Protein AF-A0A9P8GCE9-F1 (afdb_monomer_lite)

Sequence (361 aa):
MIFRKQSAEIEILKQQIYAQDQHIRTQNTKLKYFRSINDLNSAWKSACDQKDEIIKHQQQKLERLGSTIDAAKQLHIENKKLYKDLHMQELEIKCLLKNDASDFGWKVVADERNEVIKDQKQEIGNMRSKNDAAKELEISHQSLQADYEHLQQNHQTLQQKHKSMQQDHTSLQQDHNNLREEKIKSDKKIQDLETRLDTTTKEWLEAKLAQQHNPRLTMQKPFGKARPRLHCNSACDPKRTANDILAHLSNRHDLPSVVIANLHMEFFLTGVSLGRVNDARFNEAFIDWASGTICVQQKVYNHTLEYTVPEDRFGACESCVRLGRICIQKRGDYYAVVVPLPEALRSGKRVEELGYWVRDH

Organism: Aureobasidium melanogenum (NCBI:txid46634)

Radius of gyration: 50.26 Å; chains: 1; bounding box: 99×66×152 Å

Foldseek 3Di:
DVVVVVVVVVVVVVVVVVVVVVVVVVVVVVVVVVVVVVVVVVVVVVVLVVVVVVLVVLVVVLVVLVVVLVVVVVVVVVVVVVVVVVVVVVVVVVVVVVPPPPDDDVVVVVVVVVVVVVVVVVVVVVVVVVVVVSVVSVVVSVVSVVVSVVVVVVSVVVVVVVVVVVVVVVVVVVVVVVVVVVVVVVVVVVVVVVVVVVVVVVVVVVVVVVCVVCVPPPPPDPPDPDDPPPPPPDDDDPDDDPVNVLVVVVVPDDDPVVVSVVVVVVCVVVDDDPDDDDDDPDDDDDDDDPDDDEDDDDDDDDDDDDPDDPPPDDDAPPVCQVVQHWYWDDDPPDIDIDGHDPPVVVPPDDPVVVVDDDDDD

Structure (mmCIF, N/CA/C/O backbone):
data_AF-A0A9P8GCE9-F1
#
_entry.id   AF-A0A9P8GCE9-F1
#
loop_
_atom_site.group_PDB
_atom_site.id
_atom_site.type_symbol
_atom_site.label_atom_id
_atom_site.label_alt_id
_atom_site.label_comp_id
_atom_site.label_asym_id
_atom_site.label_entity_id
_atom_site.label_seq_id
_atom_site.pdbx_PDB_ins_code
_atom_site.Cartn_x
_atom_site.Cartn_y
_atom_site.Cartn_z
_atom_site.occupancy
_atom_site.B_iso_or_equiv
_atom_site.auth_seq_id
_atom_site.auth_comp_id
_atom_site.auth_asym_id
_atom_site.auth_atom_id
_atom_site.pdbx_PDB_model_num
ATOM 1 N N . MET A 1 1 ? -22.646 -4.158 68.001 1.00 67.06 1 MET A N 1
ATOM 2 C CA . MET A 1 1 ? -22.571 -5.091 66.852 1.00 67.06 1 MET A CA 1
ATOM 3 C C . MET A 1 1 ? -22.840 -4.382 65.520 1.00 67.06 1 MET A C 1
ATOM 5 O O . MET A 1 1 ? -22.012 -4.500 64.633 1.00 67.06 1 MET A O 1
ATOM 9 N N . ILE A 1 2 ? -23.899 -3.567 65.410 1.00 70.31 2 ILE A N 1
ATOM 10 C CA . ILE A 1 2 ? -24.269 -2.816 64.186 1.00 70.31 2 ILE A CA 1
ATOM 11 C C . ILE A 1 2 ? -23.134 -1.918 63.648 1.00 70.31 2 ILE A C 1
ATOM 13 O O . ILE A 1 2 ? -22.772 -2.039 62.486 1.00 70.31 2 ILE A O 1
ATOM 17 N N . PHE A 1 3 ? -22.485 -1.119 64.505 1.00 67.50 3 PHE A N 1
ATOM 18 C CA . PHE A 1 3 ? -21.360 -0.258 64.094 1.00 67.50 3 PHE A CA 1
ATOM 19 C C . PHE A 1 3 ? -20.169 -1.017 63.491 1.00 67.50 3 PHE A C 1
ATOM 21 O O . PHE A 1 3 ? -19.530 -0.523 62.570 1.00 67.50 3 PHE A O 1
ATOM 28 N N . ARG A 1 4 ? -19.873 -2.233 63.975 1.00 82.75 4 ARG A N 1
ATOM 29 C CA . ARG A 1 4 ? -18.790 -3.049 63.401 1.00 82.75 4 ARG A CA 1
ATOM 30 C C . ARG A 1 4 ? -19.154 -3.562 62.009 1.00 82.75 4 ARG A C 1
ATOM 32 O O . ARG A 1 4 ? -18.279 -3.643 61.159 1.00 82.75 4 ARG A O 1
ATOM 39 N N . LYS A 1 5 ? -20.437 -3.863 61.777 1.00 84.56 5 LYS A N 1
ATOM 40 C CA . LYS A 1 5 ? -20.938 -4.291 60.468 1.00 84.56 5 LYS A CA 1
ATOM 41 C C . LYS A 1 5 ? -20.877 -3.146 59.450 1.00 84.56 5 LYS A C 1
ATOM 43 O O . LYS A 1 5 ? -20.287 -3.322 58.395 1.00 84.56 5 LYS A O 1
ATOM 48 N N . GLN A 1 6 ? -21.360 -1.959 59.821 1.00 79.69 6 GLN A N 1
ATOM 49 C CA . GLN A 1 6 ? -21.289 -0.767 58.964 1.00 79.69 6 GLN A CA 1
ATOM 50 C C . GLN A 1 6 ? -19.844 -0.344 58.669 1.00 79.69 6 GLN A C 1
ATOM 52 O O . GLN A 1 6 ? -19.510 -0.007 57.540 1.00 79.69 6 GLN A O 1
ATOM 57 N N . SER A 1 7 ? -18.954 -0.418 59.664 1.00 82.69 7 SER A N 1
ATOM 58 C CA . SER A 1 7 ? -17.533 -0.127 59.453 1.00 82.69 7 SER A CA 1
ATOM 59 C C . SER A 1 7 ? -16.868 -1.113 58.488 1.00 82.69 7 SER A C 1
ATOM 61 O O . SER A 1 7 ? -16.006 -0.700 57.721 1.00 82.69 7 SER A O 1
ATOM 63 N N . ALA A 1 8 ? -17.254 -2.393 58.510 1.00 86.88 8 ALA A N 1
ATOM 64 C CA . ALA A 1 8 ? -16.751 -3.385 57.562 1.00 86.88 8 ALA A CA 1
ATOM 65 C C . ALA A 1 8 ? -17.296 -3.150 56.142 1.00 86.88 8 ALA A C 1
ATOM 67 O O . ALA A 1 8 ? -16.544 -3.248 55.178 1.00 86.88 8 ALA A O 1
ATOM 68 N N . GLU A 1 9 ? -18.573 -2.784 56.008 1.00 86.00 9 GLU A N 1
ATOM 69 C CA . GLU A 1 9 ? -19.191 -2.447 54.717 1.00 86.00 9 GLU A CA 1
ATOM 70 C C . GLU A 1 9 ? -18.533 -1.217 54.071 1.00 86.00 9 GLU A C 1
ATOM 72 O O . GLU A 1 9 ? -18.202 -1.251 52.887 1.00 86.00 9 GLU A O 1
ATOM 77 N N . ILE A 1 10 ? -18.244 -0.169 54.851 1.00 85.19 10 ILE A N 1
ATOM 78 C CA . ILE A 1 10 ? -17.516 1.017 54.367 1.00 85.19 10 ILE A CA 1
ATOM 79 C C . ILE A 1 10 ? -16.115 0.644 53.869 1.00 85.19 10 ILE A C 1
ATOM 81 O O . ILE A 1 10 ? -15.666 1.153 52.842 1.00 85.19 10 ILE A O 1
ATOM 85 N N . GLU A 1 11 ? -15.414 -0.244 54.574 1.00 88.12 11 GLU A N 1
ATOM 86 C CA . GLU A 1 11 ? -14.062 -0.644 54.183 1.00 88.12 11 GLU A CA 1
ATOM 87 C C . GLU A 1 11 ? -14.062 -1.482 52.892 1.00 88.12 11 GLU A C 1
ATOM 89 O O . GLU A 1 11 ? -13.203 -1.289 52.031 1.00 88.12 11 GLU A O 1
ATOM 94 N N . ILE A 1 12 ? -15.077 -2.332 52.694 1.00 89.88 12 ILE A N 1
ATOM 95 C CA . ILE A 1 12 ? -15.291 -3.067 51.437 1.00 89.88 12 ILE A CA 1
ATOM 96 C C . ILE A 1 12 ? -15.569 -2.097 50.278 1.00 89.88 12 ILE A C 1
ATOM 98 O O . ILE A 1 12 ? -14.969 -2.231 49.211 1.00 89.88 12 ILE A O 1
ATOM 102 N N . LEU A 1 13 ? -16.424 -1.088 50.480 1.00 86.00 13 LEU A N 1
ATOM 103 C CA . LEU A 1 13 ? -16.727 -0.085 49.452 1.00 86.00 13 LEU A CA 1
ATOM 104 C C . LEU A 1 13 ? -15.490 0.736 49.064 1.00 86.00 13 LEU A C 1
ATOM 106 O O . LEU A 1 13 ? -15.244 0.959 47.879 1.00 86.00 13 LEU A O 1
ATOM 110 N N . LYS A 1 14 ? -14.648 1.122 50.031 1.00 87.88 14 LYS A N 1
ATOM 111 C CA . LYS A 1 14 ? -13.369 1.797 49.744 1.00 87.88 14 LYS A CA 1
ATOM 112 C C . LYS A 1 14 ? -12.448 0.940 48.879 1.00 87.88 14 LYS A C 1
ATOM 114 O O . LYS A 1 14 ? -11.844 1.459 47.941 1.00 87.88 14 LYS A O 1
ATOM 119 N N . GLN A 1 15 ? -12.348 -0.359 49.167 1.00 89.19 15 GLN A N 1
ATOM 120 C CA . GLN A 1 15 ? -11.551 -1.280 48.353 1.00 89.19 15 GLN A CA 1
ATOM 121 C C . GLN A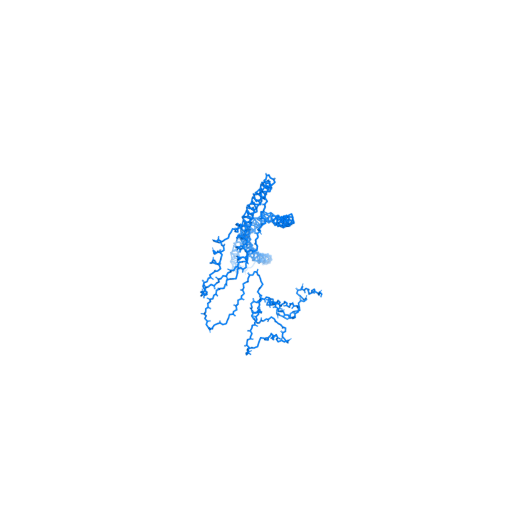 1 15 ? -12.110 -1.414 46.929 1.00 89.19 15 GLN A C 1
ATOM 123 O O . GLN A 1 15 ? -11.337 -1.423 45.971 1.00 89.19 15 GLN A O 1
ATOM 128 N N . GLN A 1 16 ? -13.436 -1.449 46.768 1.00 87.94 16 GLN A N 1
ATOM 129 C CA . GLN A 1 16 ? -14.084 -1.486 45.453 1.00 87.94 16 GLN A CA 1
ATOM 130 C C . GLN A 1 16 ? -13.835 -0.208 44.641 1.00 87.94 16 GLN A C 1
ATOM 132 O O . GLN A 1 16 ? -13.455 -0.299 43.473 1.00 87.94 16 GLN A O 1
ATOM 137 N N . ILE A 1 17 ? -13.966 0.971 45.257 1.00 85.75 17 ILE A N 1
ATOM 138 C CA . ILE A 1 17 ? -13.674 2.263 44.613 1.00 85.75 17 ILE A CA 1
ATOM 139 C C . ILE A 1 17 ? -12.204 2.330 44.193 1.00 85.75 17 ILE A C 1
ATOM 141 O O . ILE A 1 17 ? -11.896 2.728 43.070 1.00 85.75 17 ILE A O 1
ATOM 145 N N . TYR A 1 18 ? -11.286 1.894 45.059 1.00 88.00 18 TYR A N 1
ATOM 146 C CA . TYR A 1 18 ? -9.861 1.857 44.733 1.00 88.00 18 TYR A CA 1
ATOM 147 C C . TYR A 1 18 ? -9.570 0.938 43.536 1.00 88.00 18 TYR A C 1
ATOM 149 O O . TYR A 1 18 ? -8.833 1.321 42.625 1.00 88.00 18 TYR A O 1
ATOM 157 N N . ALA A 1 19 ? -10.184 -0.248 43.492 1.00 87.12 19 ALA A N 1
ATOM 158 C CA . ALA A 1 19 ? -10.053 -1.168 42.366 1.00 87.12 19 ALA A CA 1
ATOM 159 C C . ALA A 1 19 ? -10.617 -0.576 41.060 1.00 87.12 19 ALA A C 1
ATOM 161 O O . ALA A 1 19 ? -10.000 -0.714 40.000 1.00 87.12 19 ALA A O 1
ATOM 162 N N . GLN A 1 20 ? -11.749 0.133 41.123 1.00 85.50 20 GLN A N 1
ATOM 163 C CA . GLN A 1 20 ? -12.316 0.827 39.966 1.00 85.50 20 GLN A CA 1
ATOM 164 C C . GLN A 1 20 ? -11.436 1.982 39.476 1.00 85.50 20 GLN A C 1
ATOM 166 O O . GLN A 1 20 ? -11.250 2.115 38.266 1.00 85.50 20 GLN A O 1
ATOM 171 N N . ASP A 1 21 ? -10.857 2.788 40.371 1.00 88.06 21 ASP A N 1
ATOM 172 C CA . ASP A 1 21 ? -9.963 3.886 39.977 1.00 88.06 21 ASP A CA 1
ATOM 173 C C . ASP A 1 21 ? -8.697 3.349 39.295 1.00 88.06 21 ASP A C 1
ATOM 175 O O . ASP A 1 21 ? -8.288 3.854 38.247 1.00 88.06 21 ASP A O 1
ATOM 179 N N . GLN A 1 22 ? -8.124 2.255 39.813 1.00 90.44 22 GLN A N 1
ATOM 180 C CA . GLN A 1 22 ? -7.016 1.559 39.154 1.00 90.44 22 GLN A CA 1
ATOM 181 C C . GLN A 1 22 ? -7.410 1.081 37.753 1.00 90.44 22 GLN A C 1
ATOM 183 O O . GLN A 1 22 ? -6.700 1.367 36.788 1.00 90.44 22 GLN A O 1
ATOM 188 N N . HIS A 1 23 ? -8.578 0.449 37.607 1.00 85.94 23 HIS A N 1
ATOM 189 C CA . HIS A 1 23 ? -9.076 0.021 36.300 1.00 85.94 23 HIS A CA 1
ATOM 190 C C . HIS A 1 23 ? -9.255 1.205 35.330 1.00 85.94 23 HIS A C 1
ATOM 192 O O . HIS A 1 23 ? -8.830 1.129 34.176 1.00 85.94 23 HIS A O 1
ATOM 198 N N . ILE A 1 24 ? -9.818 2.334 35.779 1.00 83.25 24 ILE A N 1
ATOM 199 C CA . ILE A 1 24 ? -9.972 3.552 34.963 1.00 83.25 24 ILE A CA 1
ATOM 200 C C . ILE A 1 24 ? -8.610 4.107 34.537 1.00 83.25 24 ILE A C 1
ATOM 202 O O . ILE A 1 24 ? -8.439 4.467 33.371 1.00 83.25 24 ILE A O 1
ATOM 206 N N . ARG A 1 25 ? -7.622 4.151 35.436 1.00 84.19 25 ARG A N 1
ATOM 207 C CA . ARG A 1 25 ? -6.257 4.586 35.099 1.00 84.19 25 ARG A CA 1
ATOM 208 C C . ARG A 1 25 ? -5.639 3.693 34.031 1.00 84.19 25 ARG A C 1
ATOM 210 O O . ARG A 1 25 ? -5.085 4.227 33.073 1.00 84.19 25 ARG A O 1
ATOM 217 N N . THR A 1 26 ? -5.791 2.372 34.143 1.00 86.56 26 THR A N 1
ATOM 218 C CA . THR A 1 26 ? -5.315 1.415 33.132 1.00 86.56 26 THR A CA 1
ATOM 219 C C . THR A 1 26 ? -6.013 1.602 31.780 1.00 86.56 26 THR A C 1
ATOM 221 O O . THR A 1 26 ? -5.383 1.483 30.732 1.00 86.56 26 THR A O 1
ATOM 224 N N . GLN A 1 27 ? -7.307 1.924 31.761 1.00 81.62 27 GLN A N 1
ATOM 225 C CA . GLN A 1 27 ? -8.033 2.198 30.514 1.00 81.62 27 GLN A CA 1
ATOM 226 C C . GLN A 1 27 ? -7.631 3.547 29.896 1.00 81.62 27 GLN A C 1
ATOM 228 O O . GLN A 1 27 ? -7.472 3.655 28.682 1.00 81.62 27 GLN A O 1
ATOM 233 N N . ASN A 1 28 ? -7.374 4.570 30.712 1.00 78.44 28 ASN A N 1
ATOM 234 C CA . ASN A 1 28 ? -6.893 5.867 30.234 1.00 78.44 28 ASN A CA 1
ATOM 235 C C . ASN A 1 28 ? -5.480 5.789 29.641 1.00 78.44 28 ASN A C 1
ATOM 237 O O . ASN A 1 28 ? -5.196 6.473 28.655 1.00 78.44 28 ASN A O 1
ATOM 241 N N . THR A 1 29 ? -4.592 4.952 30.187 1.00 83.88 29 THR A N 1
ATOM 242 C CA . THR A 1 29 ? -3.305 4.670 29.537 1.00 83.88 29 THR A CA 1
ATOM 243 C C . THR A 1 29 ? -3.502 3.951 28.208 1.00 83.88 29 THR A C 1
ATOM 245 O O . THR A 1 29 ? -2.897 4.377 27.227 1.00 83.88 29 THR A O 1
ATOM 248 N N . LYS A 1 30 ? -4.406 2.963 28.113 1.00 81.56 30 LYS A N 1
ATOM 249 C CA . LYS A 1 30 ? -4.773 2.346 26.822 1.00 81.56 30 LYS A CA 1
ATOM 250 C C . LYS A 1 30 ? -5.275 3.386 25.810 1.00 81.56 30 LYS A C 1
ATOM 252 O O . LYS A 1 30 ? -4.793 3.407 24.684 1.00 81.56 30 LYS A O 1
ATOM 257 N N . LEU A 1 31 ? -6.150 4.316 26.206 1.00 73.75 31 LEU A N 1
ATOM 258 C CA . LEU A 1 31 ? -6.644 5.400 25.337 1.00 73.75 31 LEU A CA 1
ATOM 259 C C . LEU A 1 31 ? -5.547 6.354 24.845 1.00 73.75 31 LEU A C 1
ATOM 261 O O . LEU A 1 31 ? -5.621 6.838 23.715 1.00 73.75 31 LEU A O 1
ATOM 265 N N . LYS A 1 32 ? -4.506 6.611 25.649 1.00 79.88 32 LYS A N 1
ATOM 266 C CA . LYS A 1 32 ? -3.328 7.361 25.182 1.00 79.88 32 LYS A CA 1
ATOM 267 C C . LYS A 1 32 ? -2.585 6.612 24.072 1.00 79.88 32 LYS A C 1
ATOM 269 O O . LYS A 1 32 ? -2.225 7.245 23.084 1.00 79.88 32 LYS A O 1
ATOM 274 N N . TYR A 1 33 ? -2.433 5.289 24.184 1.00 74.25 33 TYR A N 1
ATOM 275 C CA . TYR A 1 33 ? -1.862 4.474 23.104 1.00 74.25 33 TYR A CA 1
ATOM 276 C C . TYR A 1 33 ? -2.693 4.563 21.814 1.00 74.25 33 TYR A C 1
ATOM 278 O O . TYR A 1 33 ? -2.113 4.702 20.742 1.00 74.25 33 TYR A O 1
ATOM 286 N N . PHE A 1 34 ? -4.029 4.597 21.893 1.00 70.25 34 PHE A N 1
ATOM 287 C CA . PHE A 1 34 ? -4.880 4.778 20.704 1.00 70.25 34 PHE A CA 1
ATOM 288 C C . PHE A 1 34 ? -4.682 6.110 19.987 1.00 70.25 34 PHE A C 1
ATOM 290 O O . PHE A 1 34 ? -4.668 6.139 18.759 1.00 70.25 34 PHE A O 1
ATOM 297 N N . ARG A 1 35 ? -4.522 7.220 20.719 1.00 74.38 35 ARG A N 1
ATOM 298 C CA . ARG A 1 35 ? -4.234 8.514 20.075 1.00 74.38 35 ARG A CA 1
ATOM 299 C C . ARG A 1 35 ? -2.917 8.458 19.305 1.00 74.38 35 ARG A C 1
ATOM 301 O O . ARG A 1 35 ? -2.892 8.853 18.147 1.00 74.38 35 ARG A O 1
ATOM 308 N N . SER A 1 36 ? -1.888 7.844 19.894 1.00 83.19 36 SER A N 1
ATOM 309 C CA . SER A 1 36 ? -0.635 7.566 19.184 1.00 83.19 36 SER A CA 1
ATOM 310 C C . SER A 1 36 ? -0.836 6.699 17.937 1.00 83.19 36 SER A C 1
ATOM 312 O O . SER A 1 36 ? -0.185 6.953 16.931 1.00 83.19 36 SER A O 1
ATOM 314 N N . ILE A 1 37 ? -1.733 5.707 17.960 1.00 78.62 37 ILE A N 1
ATOM 315 C CA . ILE A 1 37 ? -2.044 4.886 16.776 1.00 78.62 37 ILE A CA 1
ATOM 316 C C . ILE A 1 37 ? -2.676 5.732 15.660 1.00 78.62 37 ILE A C 1
ATOM 318 O O . ILE A 1 37 ? -2.320 5.553 14.500 1.00 78.62 37 ILE A O 1
ATOM 322 N N . ASN A 1 38 ? -3.562 6.681 15.978 1.00 73.50 38 ASN A N 1
ATOM 323 C CA . ASN A 1 38 ? -4.134 7.579 14.967 1.00 73.50 38 ASN A CA 1
ATOM 324 C C . ASN A 1 38 ? -3.090 8.513 14.350 1.00 73.50 38 ASN A C 1
ATOM 326 O O . ASN A 1 38 ? -3.078 8.687 13.129 1.00 73.50 38 ASN A O 1
ATOM 330 N N . ASP A 1 39 ? -2.187 9.059 15.165 1.00 83.25 39 ASP A N 1
ATOM 331 C CA . ASP A 1 39 ? -1.080 9.876 14.666 1.00 83.25 39 ASP A CA 1
ATOM 332 C C . ASP A 1 39 ? -0.171 9.036 13.750 1.00 83.25 39 ASP A C 1
ATOM 334 O O . ASP A 1 39 ? 0.139 9.449 12.631 1.00 83.25 39 ASP A O 1
ATOM 338 N N . LEU A 1 40 ? 0.151 7.799 14.151 1.00 81.44 40 LEU A N 1
ATOM 339 C CA . LEU A 1 40 ? 0.902 6.849 13.325 1.00 81.44 40 LEU A CA 1
ATOM 340 C C . LEU A 1 40 ? 0.173 6.498 12.021 1.00 81.44 40 LEU A C 1
ATOM 342 O O . LEU A 1 40 ? 0.809 6.463 10.972 1.00 81.44 40 LEU A O 1
ATOM 346 N N . ASN A 1 41 ? -1.146 6.298 12.050 1.00 80.19 41 ASN A N 1
ATOM 347 C CA . ASN A 1 41 ? -1.943 6.028 10.851 1.00 80.19 41 ASN A CA 1
ATOM 348 C C . ASN A 1 41 ? -1.924 7.209 9.874 1.00 80.19 41 ASN A C 1
ATOM 350 O O . ASN A 1 41 ? -1.802 7.006 8.667 1.00 80.19 41 ASN A O 1
ATOM 354 N N . SER A 1 42 ? -2.011 8.446 10.372 1.00 82.69 42 SER A N 1
ATOM 355 C CA . SER A 1 42 ? -1.930 9.635 9.516 1.00 82.69 42 SER A CA 1
ATOM 356 C C . SER A 1 42 ? -0.538 9.818 8.899 1.00 82.69 42 SER A C 1
ATOM 358 O O . SER A 1 42 ? -0.431 10.067 7.697 1.00 82.69 42 SER A O 1
ATOM 360 N N . ALA A 1 43 ? 0.528 9.598 9.676 1.00 83.31 43 ALA A N 1
ATOM 361 C CA . ALA A 1 43 ? 1.901 9.601 9.178 1.00 83.31 43 ALA A CA 1
ATOM 362 C C . ALA A 1 43 ? 2.130 8.498 8.134 1.00 83.31 43 ALA A C 1
ATOM 364 O O . ALA A 1 43 ? 2.743 8.735 7.094 1.00 83.31 43 ALA A O 1
ATOM 365 N N . TRP A 1 44 ? 1.592 7.302 8.376 1.00 82.75 44 TRP A N 1
ATOM 366 C CA . TRP A 1 44 ? 1.700 6.171 7.463 1.00 82.75 44 TRP A CA 1
ATOM 367 C C . TRP A 1 44 ? 0.948 6.409 6.151 1.00 82.75 44 TRP A C 1
ATOM 369 O O . TRP A 1 44 ? 1.475 6.106 5.082 1.00 82.75 44 TRP A O 1
ATOM 379 N N . LYS A 1 45 ? -0.244 7.014 6.212 1.00 88.00 45 LYS A N 1
ATOM 380 C CA . LYS A 1 45 ? -0.997 7.421 5.020 1.00 88.00 45 LYS A CA 1
ATOM 381 C C . LYS A 1 45 ? -0.209 8.426 4.178 1.00 88.00 45 LYS A C 1
ATOM 383 O O . LYS A 1 45 ? -0.035 8.197 2.989 1.00 88.00 45 LYS A O 1
ATOM 388 N N . SER A 1 46 ? 0.351 9.458 4.812 1.00 89.19 46 SER A N 1
ATOM 389 C CA . SER A 1 46 ? 1.224 10.433 4.143 1.00 89.19 46 SER A CA 1
ATOM 390 C C . SER A 1 46 ? 2.442 9.767 3.481 1.00 89.19 46 SER A C 1
ATOM 392 O O . SER A 1 46 ? 2.770 10.055 2.332 1.00 89.19 46 SER A O 1
ATOM 394 N N . ALA A 1 47 ? 3.075 8.804 4.162 1.00 82.88 47 ALA A N 1
ATOM 395 C CA . ALA A 1 47 ? 4.190 8.040 3.601 1.00 82.88 47 ALA A CA 1
ATOM 396 C C . ALA A 1 47 ? 3.776 7.166 2.400 1.00 82.88 47 ALA A C 1
ATOM 398 O O . ALA A 1 47 ? 4.556 7.011 1.458 1.00 82.88 47 ALA A O 1
ATOM 399 N N . CYS A 1 48 ? 2.563 6.605 2.409 1.00 81.00 48 CYS A N 1
ATOM 400 C CA . CYS A 1 48 ? 2.024 5.864 1.267 1.00 81.00 48 CYS A CA 1
ATOM 401 C C . CYS A 1 48 ? 1.760 6.784 0.075 1.00 81.00 48 CYS A C 1
ATOM 403 O O . CYS A 1 48 ? 2.216 6.474 -1.023 1.00 81.00 48 CYS A O 1
ATOM 405 N N . ASP A 1 49 ? 1.132 7.940 0.303 1.00 86.38 49 ASP A N 1
ATOM 406 C CA . ASP A 1 49 ? 0.874 8.934 -0.744 1.00 86.38 49 ASP A CA 1
ATOM 407 C C . ASP A 1 49 ? 2.195 9.412 -1.383 1.00 86.38 49 ASP A C 1
ATOM 409 O O . ASP A 1 49 ? 2.324 9.483 -2.606 1.00 86.38 49 ASP A O 1
ATOM 413 N N . GLN A 1 50 ? 3.231 9.654 -0.570 1.00 88.94 50 GLN A N 1
ATOM 414 C CA . GLN A 1 50 ? 4.561 10.023 -1.063 1.00 88.94 50 GLN A CA 1
ATOM 415 C C . GLN A 1 50 ? 5.208 8.904 -1.895 1.00 88.94 50 GLN A C 1
ATOM 417 O O . GLN A 1 50 ? 5.857 9.174 -2.907 1.00 88.94 50 GLN A O 1
ATOM 422 N N . LYS A 1 51 ? 5.038 7.641 -1.488 1.00 85.94 51 LYS A N 1
ATOM 423 C CA . LYS A 1 51 ? 5.553 6.486 -2.233 1.00 85.94 51 LYS A CA 1
ATOM 424 C C . LYS A 1 51 ? 4.847 6.327 -3.582 1.00 85.94 51 LYS A C 1
ATOM 426 O O . LYS A 1 51 ? 5.515 6.020 -4.567 1.00 85.94 51 LYS A O 1
ATOM 431 N N . ASP A 1 52 ? 3.544 6.575 -3.646 1.00 84.56 52 ASP A N 1
ATOM 432 C CA . ASP A 1 52 ? 2.772 6.497 -4.889 1.00 84.56 52 ASP A CA 1
ATOM 433 C C . ASP A 1 52 ? 3.203 7.567 -5.899 1.00 84.56 52 ASP A C 1
ATOM 435 O O . ASP A 1 52 ? 3.339 7.274 -7.088 1.00 84.56 52 ASP A O 1
ATOM 439 N N . GLU A 1 53 ? 3.518 8.781 -5.442 1.00 90.31 53 GLU A N 1
ATOM 440 C CA . GLU A 1 53 ? 4.092 9.824 -6.304 1.00 90.31 53 GLU A CA 1
ATOM 441 C C . GLU A 1 53 ? 5.484 9.442 -6.837 1.00 90.31 53 GLU A C 1
ATOM 443 O O . GLU A 1 53 ? 5.781 9.662 -8.014 1.00 90.31 53 GLU A O 1
ATOM 448 N N . ILE A 1 54 ? 6.323 8.789 -6.022 1.00 87.69 54 ILE A N 1
ATOM 449 C CA . ILE A 1 54 ? 7.619 8.258 -6.478 1.00 87.69 54 ILE A CA 1
ATOM 450 C C . ILE A 1 54 ? 7.416 7.183 -7.555 1.00 87.69 54 ILE A C 1
ATOM 452 O O . ILE A 1 54 ? 8.100 7.216 -8.580 1.00 87.69 54 ILE A O 1
ATOM 456 N N . ILE A 1 55 ? 6.468 6.261 -7.359 1.00 83.69 55 ILE A N 1
ATOM 457 C CA . ILE A 1 55 ? 6.152 5.207 -8.335 1.00 83.69 55 ILE A CA 1
ATOM 458 C C . ILE A 1 55 ? 5.674 5.825 -9.654 1.00 83.69 55 ILE A C 1
ATOM 460 O O . ILE A 1 55 ? 6.196 5.471 -10.712 1.00 83.69 55 ILE A O 1
ATOM 464 N N . LYS A 1 56 ? 4.756 6.800 -9.613 1.00 89.56 56 LYS A N 1
ATOM 465 C CA . LYS A 1 56 ? 4.301 7.523 -10.815 1.00 89.56 56 LYS A CA 1
ATOM 466 C C . LYS A 1 56 ? 5.459 8.194 -11.549 1.00 89.56 56 LYS A C 1
ATOM 468 O O . LYS A 1 56 ? 5.551 8.098 -12.772 1.00 89.56 56 LYS A O 1
ATOM 473 N N . HIS A 1 57 ? 6.360 8.851 -10.819 1.00 88.69 57 HIS A N 1
ATOM 474 C CA . HIS A 1 57 ? 7.519 9.508 -11.417 1.00 88.69 57 HIS A CA 1
ATOM 475 C C . HIS A 1 57 ? 8.476 8.505 -12.085 1.00 88.69 57 HIS A C 1
ATOM 477 O O . HIS A 1 57 ? 8.958 8.746 -13.194 1.00 88.69 57 HIS A O 1
ATOM 483 N N . GLN A 1 58 ? 8.725 7.357 -11.448 1.00 85.56 58 GLN A N 1
ATOM 484 C CA . GLN A 1 58 ? 9.532 6.279 -12.028 1.00 85.56 58 GLN A CA 1
ATOM 485 C C . GLN A 1 58 ? 8.880 5.688 -13.282 1.00 85.56 58 GLN A C 1
ATOM 487 O O . GLN A 1 58 ? 9.569 5.450 -14.272 1.00 85.56 58 GLN A O 1
ATOM 492 N N . GLN A 1 59 ? 7.558 5.526 -13.280 1.00 87.31 59 GLN A N 1
ATOM 493 C CA . GLN A 1 59 ? 6.810 5.002 -14.418 1.00 87.31 59 GLN A CA 1
ATOM 494 C C . GLN A 1 59 ? 6.861 5.948 -15.625 1.00 87.31 59 GLN A C 1
ATOM 496 O O . GLN A 1 59 ? 7.184 5.514 -16.727 1.00 87.31 59 GLN A O 1
ATOM 501 N N . GLN A 1 60 ? 6.711 7.259 -15.411 1.00 91.81 60 GLN A N 1
ATOM 502 C CA . GLN A 1 60 ? 6.936 8.259 -16.465 1.00 91.81 60 GLN A CA 1
ATOM 503 C C . GLN A 1 60 ? 8.371 8.229 -17.010 1.00 91.81 60 GLN A C 1
ATOM 505 O O . GLN A 1 60 ? 8.600 8.445 -18.202 1.00 91.81 60 GLN A O 1
ATOM 510 N N . LYS A 1 61 ? 9.368 7.978 -16.152 1.00 90.56 61 LYS A N 1
ATOM 511 C CA . LYS A 1 61 ? 10.765 7.851 -16.585 1.00 90.56 61 LYS A CA 1
ATOM 512 C C . LYS A 1 61 ? 10.967 6.610 -17.462 1.00 90.56 61 LYS A C 1
ATOM 514 O O . LYS A 1 61 ? 11.662 6.709 -18.472 1.00 90.56 61 LYS A O 1
ATOM 519 N N . LEU A 1 62 ? 10.340 5.486 -17.116 1.00 84.38 62 LEU A N 1
ATOM 520 C CA . LEU A 1 62 ? 10.341 4.264 -17.927 1.00 84.38 62 LEU A CA 1
ATOM 521 C C . LEU A 1 62 ? 9.672 4.479 -19.291 1.00 84.38 62 LEU A C 1
ATOM 523 O O . LEU A 1 62 ? 10.246 4.097 -20.305 1.00 84.38 62 LEU A O 1
ATOM 527 N N . GLU A 1 63 ? 8.533 5.169 -19.350 1.00 90.75 63 GLU A N 1
ATOM 528 C CA . GLU A 1 63 ? 7.849 5.493 -20.615 1.00 90.75 63 GLU A CA 1
ATOM 529 C C . GLU A 1 63 ? 8.718 6.351 -21.551 1.00 90.75 63 GLU A C 1
ATOM 531 O O . GLU A 1 63 ? 8.787 6.110 -22.763 1.00 90.75 63 GLU A O 1
ATOM 536 N N . ARG A 1 64 ? 9.451 7.327 -20.994 1.00 90.06 64 ARG A N 1
ATOM 537 C CA . ARG A 1 64 ? 10.417 8.139 -21.756 1.00 90.06 64 ARG A CA 1
ATOM 538 C C . ARG A 1 64 ? 11.580 7.298 -22.285 1.00 90.06 64 ARG A C 1
ATOM 540 O O . ARG A 1 64 ? 11.996 7.484 -23.430 1.00 90.06 64 ARG A O 1
ATOM 547 N N . LEU A 1 65 ? 12.098 6.374 -21.474 1.00 86.31 65 LEU A N 1
ATOM 548 C CA . LEU A 1 65 ? 13.161 5.454 -21.888 1.00 86.31 65 LEU A CA 1
ATOM 549 C C . LEU A 1 65 ? 12.681 4.502 -22.989 1.00 86.31 65 LEU A C 1
ATOM 551 O O . LEU A 1 65 ? 13.379 4.364 -23.990 1.00 86.31 65 LEU A O 1
ATOM 555 N N . GLY A 1 66 ? 11.478 3.935 -22.866 1.00 87.44 66 GLY A N 1
ATOM 556 C CA . GLY A 1 66 ? 10.857 3.111 -23.908 1.00 87.44 66 GLY A CA 1
ATOM 557 C C . GLY A 1 66 ? 10.759 3.850 -25.244 1.00 87.44 66 GLY A C 1
ATOM 558 O O . GLY A 1 66 ? 11.260 3.365 -26.256 1.00 87.44 66 GLY A O 1
ATOM 559 N N . SER A 1 67 ? 10.265 5.092 -25.222 1.00 89.38 67 SER A N 1
ATOM 560 C CA . SER A 1 67 ? 10.197 5.949 -26.419 1.00 89.38 67 SER A CA 1
ATOM 561 C C . SER A 1 67 ? 11.578 6.206 -27.047 1.00 89.38 67 SER A C 1
ATOM 563 O O . SER A 1 67 ? 11.717 6.282 -28.267 1.00 89.38 67 SER A O 1
ATOM 565 N N . THR A 1 68 ? 12.621 6.321 -26.220 1.00 88.50 68 THR A N 1
ATOM 566 C CA . THR A 1 68 ? 14.003 6.544 -26.680 1.00 88.50 68 THR A CA 1
ATOM 567 C C . THR A 1 68 ? 14.593 5.282 -27.313 1.00 88.50 68 THR A C 1
ATOM 569 O O . THR A 1 68 ? 15.266 5.359 -28.34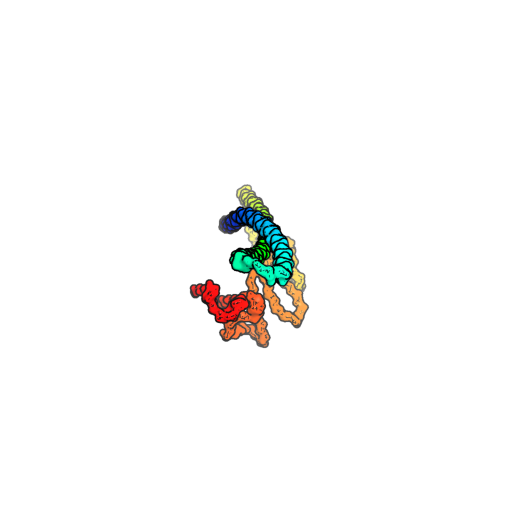1 1.00 88.50 68 THR A O 1
ATOM 572 N N . ILE A 1 69 ? 14.314 4.112 -26.732 1.00 86.94 69 ILE A N 1
ATOM 573 C CA . ILE A 1 69 ? 14.718 2.809 -27.273 1.00 86.94 69 ILE A CA 1
ATOM 574 C C . ILE A 1 69 ? 14.057 2.571 -28.633 1.00 86.94 69 ILE A C 1
ATOM 576 O O . ILE A 1 69 ? 14.730 2.138 -29.569 1.00 86.94 69 ILE A O 1
ATOM 580 N N . ASP A 1 70 ? 12.773 2.890 -28.778 1.00 89.81 70 ASP A N 1
ATOM 581 C CA . ASP A 1 70 ? 12.064 2.725 -30.049 1.00 89.81 70 ASP A CA 1
ATOM 582 C C . ASP A 1 70 ? 12.613 3.660 -31.136 1.00 89.81 70 ASP A C 1
ATOM 584 O O . ASP A 1 70 ? 12.847 3.220 -32.265 1.00 89.81 70 ASP A O 1
ATOM 588 N N . ALA A 1 71 ? 12.948 4.908 -30.789 1.00 89.50 71 ALA A N 1
ATOM 589 C CA . ALA A 1 71 ? 13.649 5.816 -31.698 1.00 89.50 71 ALA A CA 1
ATOM 590 C C . ALA A 1 71 ? 15.033 5.273 -32.112 1.00 89.50 71 ALA A C 1
ATOM 592 O O . ALA A 1 71 ? 15.403 5.329 -33.286 1.00 89.50 71 ALA A O 1
ATOM 593 N N . ALA A 1 72 ? 15.792 4.691 -31.177 1.00 85.44 72 ALA A N 1
ATOM 594 C CA . ALA A 1 72 ? 17.087 4.079 -31.473 1.00 85.44 72 ALA A CA 1
ATOM 595 C C . ALA A 1 72 ? 16.960 2.848 -32.389 1.00 85.44 72 ALA A C 1
ATOM 597 O O . ALA A 1 72 ? 17.767 2.674 -33.307 1.00 85.44 72 ALA A O 1
ATOM 598 N N . LYS A 1 73 ? 15.927 2.017 -32.197 1.00 89.62 73 LYS A N 1
ATOM 599 C CA . LYS A 1 73 ? 15.613 0.889 -33.089 1.00 89.62 73 LYS A CA 1
ATOM 600 C C . LYS A 1 73 ? 15.283 1.368 -34.500 1.00 89.62 73 LYS A C 1
ATOM 602 O O . LYS A 1 73 ? 15.784 0.790 -35.464 1.00 89.62 73 LYS A O 1
ATOM 607 N N . GLN A 1 74 ? 14.499 2.437 -34.628 1.00 91.69 74 GLN A N 1
ATOM 608 C CA . GLN A 1 74 ? 14.164 3.024 -35.923 1.00 91.69 74 GLN A CA 1
ATOM 609 C C . GLN A 1 74 ? 15.416 3.538 -36.652 1.00 91.69 74 GLN A C 1
ATOM 611 O O . GLN A 1 74 ? 15.647 3.180 -37.807 1.00 91.69 74 GLN A O 1
ATOM 616 N N . LEU A 1 75 ? 16.293 4.262 -35.948 1.00 90.25 75 LEU A N 1
ATOM 617 C CA . LEU A 1 75 ? 17.586 4.699 -36.488 1.00 90.25 75 LEU A CA 1
ATOM 618 C C . LEU A 1 75 ? 18.474 3.520 -36.913 1.00 90.25 75 LEU A C 1
ATOM 620 O O . LEU A 1 75 ? 19.167 3.593 -37.926 1.00 90.25 75 LEU A O 1
ATOM 624 N N . HIS A 1 76 ? 18.465 2.410 -36.170 1.00 87.62 76 HIS A N 1
ATOM 625 C CA . HIS A 1 76 ? 19.204 1.207 -36.556 1.00 87.62 76 HIS A CA 1
ATOM 626 C C . HIS A 1 76 ? 18.683 0.599 -37.870 1.00 87.62 76 HIS A C 1
ATOM 628 O O . HIS A 1 76 ? 19.480 0.191 -38.719 1.00 87.62 76 HIS A O 1
ATOM 634 N N . ILE A 1 77 ? 17.362 0.564 -38.066 1.00 91.31 77 ILE A N 1
ATOM 635 C CA . ILE A 1 77 ? 16.734 0.092 -39.310 1.00 91.31 77 ILE A CA 1
ATOM 636 C C . ILE A 1 77 ? 17.128 0.989 -40.491 1.00 91.31 77 ILE A C 1
ATOM 638 O O . ILE A 1 77 ? 17.512 0.475 -41.545 1.00 91.31 77 ILE A O 1
ATOM 642 N N . GLU A 1 78 ? 17.082 2.309 -40.313 1.00 91.44 78 GLU A N 1
ATOM 643 C CA . GLU A 1 78 ? 17.468 3.288 -41.337 1.00 91.44 78 GLU A CA 1
ATOM 644 C C . GLU A 1 78 ? 18.948 3.166 -41.712 1.00 91.44 78 GLU A C 1
ATOM 646 O O . GLU A 1 78 ? 19.276 3.048 -42.894 1.00 91.44 78 GLU A O 1
ATOM 651 N N . ASN A 1 79 ? 19.837 3.055 -40.722 1.00 86.94 79 ASN A N 1
ATOM 652 C CA . ASN A 1 79 ? 21.262 2.818 -40.957 1.00 86.94 79 ASN A CA 1
ATOM 653 C C . ASN A 1 79 ? 21.501 1.506 -41.714 1.00 86.94 79 ASN A C 1
ATOM 655 O O . ASN A 1 79 ? 22.277 1.466 -42.666 1.00 86.94 79 ASN A O 1
ATOM 659 N N . LYS A 1 80 ? 20.798 0.424 -41.357 1.00 91.31 80 LYS A N 1
ATOM 660 C CA . LYS A 1 80 ? 20.906 -0.862 -42.062 1.00 91.31 80 LYS A CA 1
ATOM 661 C C . LYS A 1 80 ? 20.486 -0.761 -43.531 1.00 91.31 80 LYS A C 1
ATOM 663 O O . LYS A 1 80 ? 21.025 -1.494 -44.360 1.00 91.31 80 LYS A O 1
ATOM 668 N N . LYS A 1 81 ? 19.528 0.112 -43.858 1.00 91.94 81 LYS A N 1
ATOM 669 C CA . LYS A 1 81 ? 19.124 0.391 -45.242 1.00 91.94 81 LYS A CA 1
ATOM 670 C C . LYS A 1 81 ? 20.226 1.149 -45.987 1.00 91.94 81 LYS A C 1
ATOM 672 O O . LYS A 1 81 ? 20.662 0.671 -47.028 1.00 91.94 81 LYS A O 1
ATOM 677 N N . LEU A 1 82 ? 20.751 2.223 -45.392 1.00 89.56 82 LEU A N 1
ATOM 678 C CA . LEU A 1 82 ? 21.865 2.999 -45.952 1.00 89.56 82 LEU A CA 1
ATOM 679 C C . LEU A 1 82 ? 23.095 2.129 -46.248 1.00 89.56 82 LEU A C 1
ATOM 681 O O . LEU A 1 82 ? 23.676 2.243 -47.322 1.00 89.56 82 LEU A O 1
ATOM 685 N N . TYR A 1 83 ? 23.450 1.195 -45.357 1.00 85.62 83 TYR A N 1
ATOM 686 C CA . TYR A 1 83 ? 24.561 0.264 -45.600 1.00 85.62 83 TYR A CA 1
ATOM 687 C C . TYR A 1 83 ? 24.353 -0.636 -46.818 1.00 85.62 83 TYR A C 1
ATOM 689 O O . TYR A 1 83 ? 25.312 -0.930 -47.529 1.00 85.62 83 TYR A O 1
ATOM 697 N N . LYS A 1 84 ? 23.121 -1.093 -47.066 1.00 91.56 84 LYS A N 1
ATOM 698 C CA . LYS A 1 84 ? 22.818 -1.904 -48.252 1.00 91.56 84 LYS A CA 1
ATOM 699 C C . LYS A 1 84 ? 22.944 -1.082 -49.529 1.00 91.56 84 LYS A C 1
ATOM 701 O O . LYS A 1 84 ? 23.525 -1.573 -50.492 1.00 91.56 84 LYS A O 1
ATOM 706 N N . ASP A 1 85 ? 22.446 0.150 -49.511 1.00 88.00 85 ASP A N 1
ATOM 707 C CA . ASP A 1 85 ? 22.499 1.054 -50.662 1.00 88.00 85 ASP A CA 1
ATOM 708 C C . ASP A 1 85 ? 23.955 1.422 -50.998 1.00 88.00 85 ASP A C 1
ATOM 710 O O . ASP A 1 85 ? 24.372 1.313 -52.151 1.00 88.00 85 ASP A O 1
ATOM 714 N N . LEU A 1 86 ? 24.770 1.738 -49.983 1.00 86.88 86 LEU A N 1
ATOM 715 C CA . LEU A 1 86 ? 26.203 2.007 -50.145 1.00 86.88 86 LEU A CA 1
ATOM 716 C C . LEU A 1 86 ? 26.959 0.784 -50.692 1.00 86.88 86 LEU A C 1
ATOM 718 O O . LEU A 1 86 ? 27.811 0.911 -51.568 1.00 86.88 86 LEU A O 1
ATOM 722 N N . HIS A 1 87 ? 26.632 -0.418 -50.205 1.00 88.81 87 HIS A N 1
ATOM 723 C CA . HIS A 1 87 ? 27.252 -1.651 -50.687 1.00 88.81 87 HIS A CA 1
ATOM 724 C C . HIS A 1 87 ? 26.906 -1.942 -52.155 1.00 88.81 87 HIS A C 1
ATOM 726 O O . HIS A 1 87 ? 27.770 -2.380 -52.915 1.00 88.81 87 HIS A O 1
ATOM 732 N N . MET A 1 88 ? 25.668 -1.668 -52.574 1.00 87.56 88 MET A N 1
ATOM 733 C CA . MET A 1 88 ? 25.261 -1.781 -53.978 1.00 87.56 88 MET A CA 1
ATOM 734 C C . MET A 1 88 ? 26.027 -0.798 -54.870 1.00 87.56 88 MET A C 1
ATOM 736 O O . MET A 1 88 ? 26.554 -1.213 -55.901 1.00 87.56 88 MET A O 1
ATOM 740 N N . GLN A 1 89 ? 26.179 0.461 -54.445 1.00 86.69 89 GLN A N 1
ATOM 741 C CA . GLN A 1 89 ? 26.994 1.451 -55.162 1.00 86.69 89 GLN A CA 1
ATOM 742 C C . GLN A 1 89 ? 28.463 1.015 -55.278 1.00 86.69 89 GLN A C 1
ATOM 744 O O . GLN A 1 89 ? 29.077 1.149 -56.336 1.00 86.69 89 GLN A O 1
ATOM 749 N N . GLU A 1 90 ? 29.037 0.439 -54.217 1.00 86.00 90 GLU A N 1
ATOM 750 C CA . GLU A 1 90 ? 30.410 -0.077 -54.242 1.00 86.00 90 GLU A CA 1
ATOM 751 C C . GLU A 1 90 ? 30.581 -1.210 -55.273 1.00 86.00 90 GLU A C 1
ATOM 753 O O . GLU A 1 90 ? 31.607 -1.291 -55.957 1.00 86.00 90 GLU A O 1
ATOM 758 N N . LEU A 1 91 ? 29.581 -2.088 -55.409 1.00 84.50 91 LEU A N 1
ATOM 759 C CA . LEU A 1 91 ? 29.576 -3.152 -56.415 1.00 84.50 91 LEU A CA 1
ATOM 760 C C . LEU A 1 91 ? 29.462 -2.595 -57.841 1.00 84.50 91 LEU A C 1
ATOM 762 O O . LEU A 1 91 ? 30.175 -3.071 -58.725 1.00 84.50 91 LEU A O 1
ATOM 766 N N . GLU A 1 92 ? 28.634 -1.572 -58.063 1.00 85.12 92 GLU A N 1
ATOM 767 C CA . GLU A 1 92 ? 28.514 -0.891 -59.361 1.00 85.12 92 GLU A CA 1
ATOM 768 C C . GLU A 1 92 ? 29.837 -0.244 -59.787 1.00 85.12 92 GLU A C 1
ATOM 770 O O . GLU A 1 92 ? 30.315 -0.489 -60.898 1.00 85.12 92 GLU A O 1
ATOM 775 N N . ILE A 1 93 ? 30.492 0.496 -58.887 1.00 80.94 93 ILE A N 1
ATOM 776 C CA . ILE A 1 93 ? 31.798 1.121 -59.151 1.00 80.94 93 ILE A CA 1
ATOM 777 C C . ILE A 1 93 ? 32.856 0.057 -59.474 1.00 80.94 93 ILE A C 1
ATOM 779 O O . ILE A 1 93 ? 33.619 0.209 -60.429 1.00 80.94 93 ILE A O 1
ATOM 783 N N . LYS A 1 94 ? 32.895 -1.056 -58.729 1.00 78.56 94 LYS A N 1
ATOM 784 C CA . LYS A 1 94 ? 33.821 -2.171 -59.009 1.00 78.56 94 LYS A CA 1
ATOM 785 C C . LYS A 1 94 ? 33.588 -2.806 -60.380 1.00 78.56 94 LYS A C 1
ATOM 787 O O . LYS A 1 94 ? 34.551 -3.271 -60.990 1.00 78.56 94 LYS A O 1
ATOM 792 N N . CYS A 1 95 ? 32.345 -2.855 -60.853 1.00 75.06 95 CYS A N 1
ATOM 793 C CA . CYS A 1 95 ? 32.024 -3.325 -62.198 1.00 75.06 95 CYS A CA 1
ATOM 794 C C . CYS A 1 95 ? 32.509 -2.346 -63.274 1.00 75.06 95 CYS A C 1
ATOM 796 O O . CYS A 1 95 ? 33.101 -2.792 -64.254 1.00 75.06 95 CYS A O 1
ATOM 798 N N . LEU A 1 96 ? 32.331 -1.035 -63.075 1.00 73.38 96 LEU A N 1
ATOM 799 C CA . LEU A 1 96 ? 32.818 -0.008 -64.005 1.00 73.38 96 LEU A CA 1
ATOM 800 C C . LEU A 1 96 ? 34.350 -0.016 -64.113 1.00 73.38 96 LEU A C 1
ATOM 802 O O . LEU A 1 96 ? 34.894 -0.049 -65.213 1.00 73.38 96 LEU A O 1
ATOM 806 N N . LEU A 1 97 ? 35.054 -0.105 -62.981 1.00 69.25 97 LEU A N 1
ATOM 807 C CA . LEU A 1 97 ? 36.522 -0.112 -62.939 1.00 69.25 97 LEU A CA 1
ATOM 808 C C . LEU A 1 97 ? 37.170 -1.346 -63.594 1.00 69.25 97 LEU A C 1
ATOM 810 O O . LEU A 1 97 ? 38.350 -1.302 -63.933 1.00 69.25 97 LEU A O 1
ATOM 814 N N . LYS A 1 98 ? 36.435 -2.450 -63.784 1.00 66.94 98 LYS A N 1
ATOM 815 C CA . LYS A 1 98 ? 36.946 -3.634 -64.498 1.00 66.94 98 LYS A CA 1
ATOM 816 C C . LYS A 1 98 ? 37.010 -3.451 -66.018 1.00 66.94 98 LYS A C 1
ATOM 818 O O . LYS A 1 98 ? 37.706 -4.234 -66.659 1.00 66.94 98 LYS A O 1
ATOM 823 N N . ASN A 1 99 ? 36.321 -2.457 -66.580 1.00 57.25 99 ASN A N 1
ATOM 824 C CA . ASN A 1 99 ? 36.191 -2.299 -68.030 1.00 57.25 99 ASN A CA 1
ATOM 825 C C . ASN A 1 99 ? 37.233 -1.355 -68.661 1.00 57.25 99 ASN A C 1
ATOM 827 O O . ASN A 1 99 ? 37.530 -1.526 -69.837 1.00 57.25 99 ASN A O 1
ATOM 831 N N . ASP A 1 100 ? 37.857 -0.454 -67.893 1.00 52.12 100 ASP A N 1
ATOM 832 C CA . ASP A 1 100 ? 38.743 0.602 -68.430 1.00 52.12 100 ASP A CA 1
ATOM 833 C C . ASP A 1 100 ? 40.224 0.447 -68.029 1.00 52.12 100 ASP A C 1
ATOM 835 O O . ASP A 1 100 ? 40.995 1.407 -67.990 1.00 52.12 100 ASP A O 1
ATOM 839 N N . ALA A 1 101 ? 40.664 -0.775 -67.721 1.00 48.50 101 ALA A N 1
ATOM 840 C CA . ALA A 1 101 ? 42.041 -1.043 -67.310 1.00 48.50 101 ALA A CA 1
ATOM 841 C C . ALA A 1 101 ? 43.020 -1.125 -68.500 1.00 48.50 101 ALA A C 1
ATOM 843 O O . ALA A 1 101 ? 43.669 -2.145 -68.723 1.00 48.50 101 ALA A O 1
ATOM 844 N N . SER A 1 102 ? 43.179 -0.022 -69.227 1.00 51.41 102 SER A N 1
ATOM 845 C CA . SER A 1 102 ? 44.381 0.240 -70.016 1.00 51.41 102 SER A CA 1
ATOM 846 C C . SER A 1 102 ? 44.739 1.727 -69.941 1.00 51.41 102 SER A C 1
ATOM 848 O O . SER A 1 102 ? 44.125 2.549 -70.612 1.00 51.41 102 SER A O 1
ATOM 850 N N . ASP A 1 103 ? 45.778 2.023 -69.149 1.00 51.69 103 ASP A N 1
ATOM 851 C CA . ASP A 1 103 ? 46.742 3.119 -69.375 1.00 51.69 103 ASP A CA 1
ATOM 852 C C . ASP A 1 103 ? 46.724 4.415 -68.522 1.00 51.69 103 ASP A C 1
ATOM 854 O O . ASP A 1 103 ? 47.381 5.379 -68.900 1.00 51.69 103 ASP A O 1
ATOM 858 N N . PHE A 1 104 ? 46.107 4.481 -67.327 1.00 53.50 104 PHE A N 1
ATOM 859 C CA . PHE A 1 104 ? 46.211 5.700 -66.485 1.00 53.50 104 PHE A CA 1
ATOM 860 C C . PHE A 1 104 ? 46.406 5.478 -64.969 1.00 53.50 104 PHE A C 1
ATOM 862 O O . PHE A 1 104 ? 45.703 4.705 -64.330 1.00 53.50 104 PHE A O 1
ATOM 869 N N . GLY A 1 105 ? 47.349 6.226 -64.374 1.00 59.41 105 GLY A N 1
ATOM 870 C CA . GLY A 1 105 ? 47.231 6.852 -63.040 1.00 59.41 105 GLY A CA 1
ATOM 871 C C . GLY A 1 105 ? 47.019 6.015 -61.762 1.00 59.41 105 GLY A C 1
ATOM 872 O O . GLY A 1 105 ? 46.718 6.606 -60.728 1.00 59.41 105 GLY A O 1
ATOM 873 N N . TRP A 1 106 ? 47.191 4.689 -61.768 1.00 67.56 106 TRP A N 1
ATOM 874 C CA . TRP A 1 106 ? 46.804 3.778 -60.666 1.00 67.56 106 TRP A CA 1
ATOM 875 C C . TRP A 1 106 ? 47.305 4.101 -59.248 1.00 67.56 106 TRP A C 1
ATOM 877 O O . TRP A 1 106 ? 46.698 3.650 -58.277 1.00 67.56 106 TRP A O 1
ATOM 887 N N . LYS A 1 107 ? 48.391 4.865 -59.094 1.00 74.25 107 LYS A N 1
ATOM 888 C CA . LYS A 1 107 ? 48.934 5.190 -57.767 1.00 74.25 107 LYS A CA 1
ATOM 889 C C . LYS A 1 107 ? 48.004 6.106 -56.964 1.00 74.25 107 LYS A C 1
ATOM 891 O O . LYS A 1 107 ? 47.747 5.822 -55.803 1.00 74.25 107 LYS A O 1
ATOM 896 N N . VAL A 1 108 ? 47.446 7.138 -57.601 1.00 76.69 108 VAL A N 1
ATOM 897 C CA . VAL A 1 108 ? 46.525 8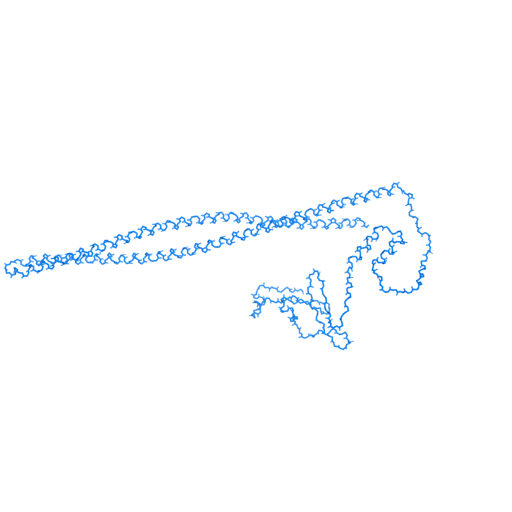.086 -56.943 1.00 76.69 108 VAL A CA 1
ATOM 898 C C . VAL A 1 108 ? 45.241 7.373 -56.517 1.00 76.69 108 VAL A C 1
ATOM 900 O O . VAL A 1 108 ? 44.806 7.505 -55.380 1.00 76.69 108 VAL A O 1
ATOM 903 N N . VAL A 1 109 ? 44.706 6.514 -57.390 1.00 77.25 109 VAL A N 1
ATOM 904 C CA . VAL A 1 109 ? 43.504 5.711 -57.111 1.00 77.25 109 VAL A CA 1
ATOM 905 C C . VAL A 1 109 ? 43.732 4.721 -55.961 1.00 77.25 109 VAL A C 1
ATOM 907 O O . VAL A 1 109 ? 42.838 4.484 -55.149 1.00 77.25 109 VAL A O 1
ATOM 910 N N . ALA A 1 110 ? 44.925 4.126 -55.867 1.00 74.94 110 ALA A N 1
ATOM 911 C CA . ALA A 1 110 ? 45.268 3.230 -54.766 1.00 74.94 110 ALA A CA 1
ATOM 912 C C . ALA A 1 110 ? 45.369 3.972 -53.422 1.00 74.94 110 ALA A C 1
ATOM 914 O O . ALA A 1 110 ? 44.898 3.447 -52.410 1.00 74.94 110 ALA A O 1
ATOM 915 N N . ASP A 1 111 ? 45.937 5.179 -53.414 1.00 80.56 111 ASP A N 1
ATOM 916 C CA . ASP A 1 111 ? 46.057 6.010 -52.213 1.00 80.56 111 ASP A CA 1
ATOM 917 C C . ASP A 1 111 ? 44.677 6.501 -51.736 1.00 80.56 111 ASP A C 1
ATOM 919 O O . ASP A 1 111 ? 44.337 6.321 -50.565 1.00 80.56 111 ASP A O 1
ATOM 923 N N . GLU A 1 112 ? 43.824 6.990 -52.643 1.00 86.31 112 GLU A N 1
ATOM 924 C CA . GLU A 1 112 ? 42.433 7.366 -52.336 1.00 86.31 112 GLU A CA 1
ATOM 925 C C . GLU A 1 112 ? 41.629 6.182 -51.786 1.00 86.31 112 GLU A C 1
ATOM 927 O O . GLU A 1 112 ? 40.930 6.298 -50.778 1.00 86.31 112 GLU A O 1
ATOM 932 N N . ARG A 1 113 ? 41.777 4.997 -52.391 1.00 85.88 113 ARG A N 1
ATOM 933 C CA . ARG A 1 113 ? 41.131 3.773 -51.903 1.00 85.88 113 ARG A CA 1
ATOM 934 C C . ARG A 1 113 ? 41.575 3.418 -50.484 1.00 85.88 113 ARG A C 1
ATOM 936 O O . ARG A 1 113 ? 40.755 2.943 -49.698 1.00 85.88 113 ARG A O 1
ATOM 943 N N . ASN A 1 114 ? 42.851 3.596 -50.153 1.00 85.75 114 ASN A N 1
ATOM 944 C CA . ASN A 1 114 ? 43.365 3.279 -48.823 1.00 85.75 114 ASN A CA 1
ATOM 945 C C . ASN A 1 114 ? 42.806 4.221 -47.748 1.00 85.75 114 ASN A C 1
ATOM 947 O O . ASN A 1 114 ? 42.454 3.737 -46.670 1.00 85.75 114 ASN A O 1
ATOM 951 N N . GLU A 1 115 ? 42.661 5.517 -48.040 1.00 90.81 115 GLU A N 1
ATOM 952 C CA . GLU A 1 115 ? 42.005 6.459 -47.121 1.00 90.81 115 GLU A CA 1
ATOM 953 C C . GLU A 1 115 ? 40.512 6.132 -46.956 1.00 90.81 115 GLU A C 1
ATOM 955 O O . GLU A 1 115 ? 40.040 6.020 -45.826 1.00 90.81 115 GLU A O 1
ATOM 960 N N . VAL A 1 116 ? 39.790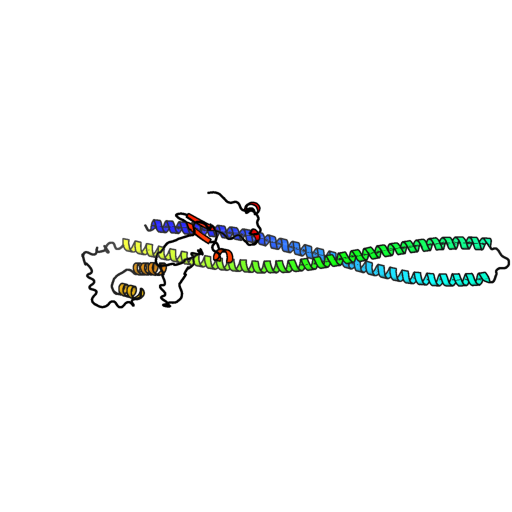 5.801 -48.035 1.00 88.12 116 VAL A N 1
ATOM 961 C CA . VAL A 1 116 ? 38.385 5.346 -47.934 1.00 88.12 116 VAL A CA 1
ATOM 962 C C . VAL A 1 116 ? 38.257 4.090 -47.061 1.00 88.12 116 VAL A C 1
ATOM 964 O O . VAL A 1 116 ? 37.370 4.002 -46.213 1.00 88.12 116 VAL A O 1
ATOM 967 N N . ILE A 1 117 ? 39.156 3.112 -47.214 1.00 88.25 117 ILE A N 1
ATOM 968 C CA . ILE A 1 117 ? 39.160 1.896 -46.381 1.00 88.25 117 ILE A CA 1
ATOM 969 C C . ILE A 1 117 ? 39.417 2.234 -44.907 1.00 88.25 117 ILE A C 1
ATOM 971 O O . ILE A 1 117 ? 38.869 1.581 -44.013 1.00 88.25 117 ILE A O 1
ATOM 975 N N . LYS A 1 118 ? 40.275 3.216 -44.633 1.00 93.06 118 LYS A N 1
ATOM 976 C CA . LYS A 1 118 ? 40.592 3.661 -43.274 1.00 93.06 118 LYS A CA 1
ATOM 977 C C . LYS A 1 118 ? 39.379 4.325 -42.621 1.00 93.06 118 LYS A C 1
ATOM 979 O O . LYS A 1 118 ? 39.034 3.939 -41.502 1.00 93.06 118 LYS A O 1
ATOM 984 N N . ASP A 1 119 ? 38.688 5.202 -43.341 1.00 91.56 119 ASP A N 1
ATOM 985 C CA . ASP A 1 119 ? 37.459 5.853 -42.877 1.00 91.56 119 ASP A CA 1
ATOM 986 C C . ASP A 1 119 ? 36.346 4.827 -42.617 1.00 91.56 119 ASP A C 1
ATOM 988 O O . ASP A 1 119 ? 35.742 4.817 -41.542 1.00 91.56 119 ASP A O 1
ATOM 992 N N . GLN A 1 120 ? 36.151 3.866 -43.527 1.00 89.94 120 GLN A N 1
ATOM 993 C CA . GLN A 1 120 ? 35.186 2.774 -43.343 1.00 89.94 120 GLN A CA 1
ATOM 994 C C . GLN A 1 120 ? 35.497 1.916 -42.110 1.00 89.94 120 GLN A C 1
ATOM 996 O O . GLN A 1 120 ? 34.594 1.536 -41.362 1.00 89.94 120 GLN A O 1
ATOM 1001 N N . LYS A 1 121 ? 36.775 1.597 -41.862 1.00 92.25 121 LYS A N 1
ATOM 1002 C CA . LYS A 1 121 ? 37.180 0.852 -40.659 1.00 92.25 121 LYS A CA 1
ATOM 1003 C C . LYS A 1 121 ? 36.870 1.634 -39.386 1.00 92.25 121 LYS A C 1
ATOM 1005 O O . LYS A 1 121 ? 36.399 1.032 -38.418 1.00 92.25 121 LYS A O 1
ATOM 1010 N N . GLN A 1 122 ? 37.115 2.942 -39.383 1.00 94.56 122 GLN A N 1
ATOM 1011 C CA . GLN A 1 122 ? 36.783 3.807 -38.254 1.00 94.56 122 GLN A CA 1
ATOM 1012 C C . GLN A 1 122 ? 35.269 3.853 -38.018 1.00 94.56 122 GLN A C 1
ATOM 1014 O O . GLN A 1 122 ? 34.820 3.714 -36.880 1.00 94.56 122 GLN A O 1
ATOM 1019 N N . GLU A 1 123 ? 34.469 3.964 -39.075 1.00 93.50 123 GLU A N 1
ATOM 1020 C CA . GLU A 1 123 ? 33.011 3.982 -38.972 1.00 93.50 123 GLU A CA 1
ATOM 1021 C C . GLU A 1 123 ? 32.439 2.648 -38.465 1.00 93.50 123 GLU A C 1
ATOM 1023 O O . GLU A 1 123 ? 31.595 2.638 -37.565 1.00 93.50 123 GLU A O 1
ATOM 1028 N N . ILE A 1 124 ? 32.958 1.511 -38.943 1.00 90.06 124 ILE A N 1
ATOM 1029 C CA . ILE A 1 124 ? 32.615 0.181 -38.413 1.00 90.06 124 ILE A CA 1
ATOM 1030 C C . ILE A 1 124 ? 32.966 0.081 -36.923 1.00 90.06 124 ILE A C 1
ATOM 1032 O O . ILE A 1 124 ? 32.190 -0.482 -36.149 1.00 90.06 124 ILE A O 1
ATOM 1036 N N . GLY A 1 125 ? 34.107 0.640 -36.508 1.00 93.81 125 GLY A N 1
ATOM 1037 C CA . GLY A 1 125 ? 34.484 0.752 -35.098 1.00 93.81 125 GLY A CA 1
ATOM 1038 C C . GLY A 1 125 ? 33.446 1.531 -34.287 1.00 93.81 125 GLY A C 1
ATOM 1039 O O . GLY A 1 125 ? 32.916 1.010 -33.307 1.00 93.81 125 GLY A O 1
ATOM 1040 N N . ASN A 1 126 ? 33.074 2.726 -34.750 1.00 93.19 126 ASN A N 1
ATOM 1041 C CA . ASN A 1 126 ? 32.071 3.576 -34.103 1.00 93.19 126 ASN A CA 1
ATOM 1042 C C . ASN A 1 126 ? 30.702 2.888 -33.991 1.00 93.19 126 ASN A C 1
ATOM 1044 O O . ASN A 1 126 ? 30.027 2.999 -32.967 1.00 93.19 126 ASN A O 1
ATOM 1048 N N . MET A 1 127 ? 30.281 2.157 -35.025 1.00 89.31 127 MET A N 1
ATOM 1049 C CA . MET A 1 127 ? 29.042 1.381 -34.991 1.00 89.31 127 MET A CA 1
ATOM 1050 C C . MET A 1 127 ? 29.073 0.250 -33.970 1.00 89.31 127 MET A C 1
ATOM 1052 O O . MET A 1 127 ? 28.073 0.034 -33.287 1.00 89.31 127 MET A O 1
ATOM 1056 N N . ARG A 1 128 ? 30.196 -0.472 -33.857 1.00 91.75 128 ARG A N 1
ATOM 1057 C CA . ARG A 1 128 ? 30.353 -1.529 -32.847 1.00 91.75 128 ARG A CA 1
ATOM 1058 C C . ARG A 1 128 ? 30.219 -0.947 -31.445 1.00 91.75 128 ARG A C 1
ATOM 1060 O O . ARG A 1 128 ? 29.392 -1.435 -30.687 1.00 91.75 128 ARG A O 1
ATOM 1067 N N . SER A 1 129 ? 30.903 0.162 -31.161 1.00 93.19 129 SER A N 1
ATOM 1068 C CA . SER A 1 129 ? 30.781 0.856 -29.874 1.00 93.19 129 SER A CA 1
ATOM 1069 C C . SER A 1 129 ? 29.349 1.319 -29.581 1.00 93.19 129 SER A C 1
ATOM 1071 O O . SER A 1 129 ? 28.867 1.139 -28.467 1.00 93.19 129 SER A O 1
ATOM 1073 N N . LYS A 1 130 ? 28.624 1.857 -30.575 1.00 92.81 130 LYS A N 1
ATOM 1074 C CA . LYS A 1 130 ? 27.199 2.210 -30.417 1.00 92.81 130 LYS A CA 1
ATOM 1075 C C . LYS A 1 130 ? 26.321 0.988 -30.131 1.00 92.81 130 LYS A C 1
ATOM 1077 O O . LYS A 1 130 ? 25.393 1.081 -29.336 1.00 92.81 130 LYS A O 1
ATOM 1082 N N . ASN A 1 131 ? 26.598 -0.143 -30.776 1.00 91.19 131 ASN A N 1
ATOM 1083 C CA . ASN A 1 131 ? 25.850 -1.381 -30.579 1.00 91.19 131 ASN A CA 1
ATOM 1084 C C . ASN A 1 131 ? 26.102 -1.997 -29.195 1.00 91.19 131 ASN A C 1
ATOM 1086 O O . ASN A 1 131 ? 25.170 -2.495 -28.570 1.00 91.19 131 ASN A O 1
ATOM 1090 N N . ASP A 1 132 ? 27.336 -1.938 -28.703 1.00 92.31 132 ASP A N 1
ATOM 1091 C CA . ASP A 1 132 ? 27.673 -2.415 -27.362 1.00 92.31 132 ASP A CA 1
ATOM 1092 C C . ASP A 1 132 ? 27.008 -1.536 -26.291 1.00 92.31 132 ASP A C 1
ATOM 1094 O O . ASP A 1 132 ? 26.343 -2.064 -25.401 1.00 92.31 132 ASP A O 1
ATOM 1098 N N . ALA A 1 133 ? 27.032 -0.208 -26.459 1.00 92.94 133 ALA A N 1
ATOM 1099 C CA . ALA A 1 133 ? 26.287 0.712 -25.596 1.00 92.94 133 ALA A CA 1
ATOM 1100 C C . ALA A 1 133 ? 24.764 0.457 -25.624 1.00 92.94 133 ALA A C 1
ATOM 1102 O O . ALA A 1 133 ? 24.096 0.541 -24.594 1.00 92.94 133 ALA A O 1
ATOM 1103 N N . ALA A 1 134 ? 24.197 0.112 -26.787 1.00 91.31 134 ALA A N 1
ATOM 1104 C CA . ALA A 1 134 ? 22.779 -0.233 -26.899 1.00 91.31 134 ALA A CA 1
ATOM 1105 C C . ALA A 1 134 ? 22.427 -1.517 -26.127 1.00 91.31 134 ALA A C 1
ATOM 1107 O O . ALA A 1 134 ? 21.388 -1.566 -25.470 1.00 91.31 134 ALA A O 1
ATOM 1108 N N . LYS A 1 135 ? 23.301 -2.532 -26.150 1.00 94.06 135 LYS A N 1
ATOM 1109 C CA . LYS A 1 135 ? 23.122 -3.763 -25.362 1.00 94.06 135 LYS A CA 1
ATOM 1110 C C . LYS A 1 135 ? 23.217 -3.508 -23.861 1.00 94.06 135 LYS A C 1
ATOM 1112 O O . LYS A 1 135 ? 22.417 -4.046 -23.103 1.00 94.06 135 LYS A O 1
ATOM 1117 N N . GLU A 1 136 ? 24.161 -2.679 -23.422 1.00 94.56 136 GLU A N 1
ATOM 1118 C CA . GLU A 1 136 ? 24.264 -2.285 -22.010 1.00 94.56 136 GLU A CA 1
ATOM 1119 C C . GLU A 1 136 ? 23.005 -1.549 -21.533 1.00 94.56 136 GLU A C 1
ATOM 1121 O O . GLU A 1 136 ? 22.511 -1.796 -20.427 1.00 94.56 136 GLU A O 1
ATOM 1126 N N . LEU A 1 137 ? 22.439 -0.687 -22.386 1.00 93.88 137 LEU A N 1
ATOM 1127 C CA . LEU A 1 137 ? 21.182 0.001 -22.105 1.00 93.88 137 LEU A CA 1
ATOM 1128 C C . LEU A 1 137 ? 20.003 -0.977 -22.011 1.00 93.88 137 LEU A C 1
ATOM 1130 O O . LEU A 1 137 ? 19.164 -0.832 -21.125 1.00 93.88 137 LEU A O 1
ATOM 1134 N N . GLU A 1 138 ? 19.946 -1.986 -22.882 1.00 93.62 138 GLU A N 1
ATOM 1135 C CA . GLU A 1 138 ? 18.917 -3.031 -22.849 1.00 93.62 138 GLU A CA 1
ATOM 1136 C C . GLU A 1 138 ? 18.984 -3.863 -21.560 1.00 93.62 138 GLU A C 1
ATOM 1138 O O . GLU A 1 138 ? 17.960 -4.066 -20.906 1.00 93.62 138 GLU A O 1
ATOM 1143 N N . ILE A 1 139 ? 20.184 -4.273 -21.138 1.00 94.56 139 ILE A N 1
ATOM 1144 C CA . ILE A 1 139 ? 20.391 -4.992 -19.870 1.00 94.56 139 ILE A CA 1
ATOM 1145 C C . ILE A 1 139 ? 19.956 -4.121 -18.685 1.00 94.56 139 ILE A C 1
ATOM 1147 O O . ILE A 1 139 ? 19.234 -4.581 -17.799 1.00 94.56 139 ILE A O 1
ATOM 1151 N N . SER A 1 140 ? 20.343 -2.843 -18.688 1.00 93.44 140 SER A N 1
ATOM 1152 C CA . SER A 1 140 ? 19.954 -1.892 -17.641 1.00 93.44 140 SER A CA 1
ATOM 1153 C C . SER A 1 140 ? 18.437 -1.693 -17.586 1.00 93.44 140 SER A C 1
ATOM 1155 O O . SER A 1 140 ? 17.858 -1.624 -16.503 1.00 93.44 140 SER A O 1
ATOM 1157 N N . HIS A 1 141 ? 17.775 -1.643 -18.745 1.00 92.31 141 HIS A N 1
ATOM 1158 C CA . HIS A 1 141 ? 16.322 -1.547 -18.840 1.00 92.31 141 HIS A CA 1
ATOM 1159 C C . HIS A 1 141 ? 15.628 -2.788 -18.262 1.00 92.31 141 HIS A C 1
ATOM 1161 O O . HIS A 1 141 ? 14.694 -2.651 -17.476 1.00 92.31 141 HIS A O 1
ATOM 1167 N N . GLN A 1 142 ? 16.102 -3.993 -18.594 1.00 94.31 142 GLN A N 1
ATOM 1168 C CA . GLN A 1 142 ? 15.564 -5.241 -18.040 1.00 94.31 142 GLN A CA 1
ATOM 1169 C C . GLN A 1 142 ? 15.730 -5.313 -16.516 1.00 94.31 142 GLN A C 1
ATOM 1171 O O . GLN A 1 142 ? 14.792 -5.694 -15.817 1.00 94.31 142 GLN A O 1
ATOM 1176 N N . SER A 1 143 ? 16.883 -4.886 -15.989 1.00 94.75 143 SER A N 1
ATOM 1177 C CA . SER A 1 143 ? 17.107 -4.803 -14.540 1.00 94.75 143 SER A CA 1
ATOM 1178 C C . SER A 1 143 ? 16.125 -3.840 -13.872 1.00 94.75 143 SER A C 1
ATOM 1180 O O . SER A 1 143 ? 15.514 -4.184 -12.864 1.00 94.75 143 SER A O 1
ATOM 1182 N N . LEU A 1 144 ? 15.929 -2.650 -14.449 1.00 93.12 144 LEU A N 1
ATOM 1183 C CA . LEU A 1 144 ? 15.017 -1.648 -13.898 1.00 93.12 144 LEU A CA 1
ATOM 1184 C C . LEU A 1 144 ? 13.553 -2.115 -13.936 1.00 93.12 144 LEU A C 1
ATOM 1186 O O . LEU A 1 144 ? 12.779 -1.802 -13.032 1.00 93.12 144 LEU A O 1
ATOM 1190 N N . GLN A 1 145 ? 13.172 -2.876 -14.962 1.00 94.06 145 GLN A N 1
ATOM 1191 C CA . GLN A 1 145 ? 11.848 -3.484 -15.047 1.00 94.06 145 GLN A CA 1
ATOM 1192 C C . GLN A 1 145 ? 11.631 -4.521 -13.934 1.00 94.06 145 GLN A C 1
ATOM 1194 O O . GLN A 1 145 ? 10.590 -4.493 -13.277 1.00 94.06 145 GLN A O 1
ATOM 1199 N N . ALA A 1 146 ? 12.615 -5.384 -13.672 1.00 93.31 146 ALA A N 1
ATOM 1200 C CA . ALA A 1 146 ? 12.537 -6.356 -12.582 1.00 93.31 146 ALA A CA 1
ATOM 1201 C C . ALA A 1 146 ? 12.412 -5.671 -11.206 1.00 93.31 146 ALA A C 1
ATOM 1203 O O . ALA A 1 146 ? 11.588 -6.071 -10.379 1.00 93.31 146 ALA A O 1
ATOM 1204 N N . ASP A 1 147 ? 13.168 -4.591 -10.980 1.00 93.62 147 ASP A N 1
ATOM 1205 C CA . ASP A 1 147 ? 13.069 -3.789 -9.755 1.00 93.62 147 ASP A CA 1
ATOM 1206 C C . ASP A 1 147 ? 11.675 -3.164 -9.587 1.00 93.62 147 ASP A C 1
ATOM 1208 O O . ASP A 1 147 ? 11.121 -3.153 -8.482 1.00 93.62 147 ASP A O 1
ATOM 1212 N N . TYR A 1 148 ? 11.081 -2.672 -10.679 1.00 93.00 148 TYR A N 1
ATOM 1213 C CA . TYR A 1 148 ? 9.727 -2.117 -10.678 1.00 93.00 148 TYR A CA 1
ATOM 1214 C C . TYR A 1 148 ? 8.672 -3.175 -10.319 1.00 93.00 148 TYR A C 1
ATOM 1216 O O . TYR A 1 148 ? 7.828 -2.933 -9.454 1.00 93.00 148 TYR A O 1
ATOM 1224 N N . GLU A 1 149 ? 8.740 -4.365 -10.919 1.00 94.75 149 GLU A N 1
ATOM 1225 C CA . GLU A 1 149 ? 7.825 -5.475 -10.619 1.00 94.75 149 GLU A CA 1
ATOM 1226 C C . GLU A 1 149 ? 7.921 -5.899 -9.144 1.00 94.75 149 GLU A C 1
ATOM 1228 O O . GLU A 1 149 ? 6.902 -6.064 -8.462 1.00 94.75 149 GLU A O 1
ATOM 1233 N N . HIS A 1 150 ? 9.138 -5.984 -8.600 1.00 94.12 150 HIS A N 1
ATOM 1234 C CA . HIS A 1 150 ? 9.355 -6.271 -7.183 1.00 94.12 150 HIS A CA 1
ATOM 1235 C C . HIS A 1 150 ? 8.797 -5.162 -6.271 1.00 94.12 150 HIS A C 1
ATOM 1237 O O . HIS A 1 150 ? 8.170 -5.436 -5.239 1.00 94.12 150 HIS A O 1
ATOM 1243 N N . LEU A 1 151 ? 8.963 -3.889 -6.643 1.00 93.81 151 LEU A N 1
ATOM 1244 C CA . LEU A 1 151 ? 8.390 -2.765 -5.901 1.00 93.81 151 LEU A CA 1
ATOM 1245 C C . LEU A 1 151 ? 6.854 -2.805 -5.898 1.00 93.81 151 LEU A C 1
ATOM 1247 O O . LEU A 1 151 ? 6.237 -2.535 -4.860 1.00 93.81 151 LEU A O 1
ATOM 1251 N N . GLN A 1 152 ? 6.241 -3.187 -7.019 1.00 94.38 152 GLN A N 1
ATOM 1252 C CA . GLN A 1 152 ? 4.794 -3.329 -7.158 1.00 94.38 152 GLN A CA 1
ATOM 1253 C C . GLN A 1 152 ? 4.239 -4.435 -6.246 1.00 94.38 152 GLN A C 1
ATOM 1255 O O . GLN A 1 152 ? 3.258 -4.209 -5.533 1.00 94.38 152 GLN A O 1
ATOM 1260 N N . GLN A 1 153 ? 4.895 -5.597 -6.187 1.00 94.25 153 GLN A N 1
ATOM 1261 C CA . GLN A 1 153 ? 4.516 -6.690 -5.278 1.00 94.25 153 GLN A CA 1
ATOM 1262 C C . GLN A 1 153 ? 4.608 -6.271 -3.803 1.00 94.25 153 GLN A C 1
ATOM 1264 O O . GLN A 1 153 ? 3.704 -6.533 -2.999 1.00 94.25 153 GLN A O 1
ATOM 1269 N N . ASN A 1 154 ? 5.670 -5.546 -3.442 1.00 93.38 154 ASN A N 1
ATOM 1270 C CA . ASN A 1 154 ? 5.831 -5.001 -2.096 1.00 93.38 154 ASN A CA 1
ATOM 1271 C C . ASN A 1 154 ? 4.736 -3.986 -1.748 1.00 93.38 154 ASN A C 1
ATOM 1273 O O . ASN A 1 154 ? 4.240 -3.971 -0.620 1.00 93.38 154 ASN A O 1
ATOM 1277 N N . HIS A 1 155 ? 4.334 -3.147 -2.704 1.00 91.69 155 HIS A N 1
ATOM 1278 C CA . HIS A 1 155 ? 3.231 -2.208 -2.519 1.00 91.69 155 HIS A CA 1
ATOM 1279 C C . HIS A 1 155 ? 1.896 -2.937 -2.281 1.00 91.69 155 HIS A C 1
ATOM 1281 O O . HIS A 1 155 ? 1.194 -2.617 -1.324 1.00 91.69 155 HIS A O 1
ATOM 1287 N N . GLN A 1 156 ? 1.578 -3.974 -3.062 1.00 94.19 156 GLN A N 1
ATOM 1288 C CA . GLN A 1 156 ? 0.367 -4.784 -2.856 1.00 94.19 156 GLN A CA 1
ATOM 1289 C C . GLN A 1 156 ? 0.342 -5.455 -1.476 1.00 94.19 156 GLN A C 1
ATOM 1291 O O . GLN A 1 156 ? -0.670 -5.412 -0.773 1.00 94.19 156 GLN A O 1
ATOM 1296 N N . THR A 1 157 ? 1.474 -6.017 -1.046 1.00 95.44 157 THR A N 1
ATOM 1297 C CA . THR A 1 157 ? 1.614 -6.617 0.291 1.00 95.44 157 THR A CA 1
ATOM 1298 C C . THR A 1 157 ? 1.360 -5.586 1.392 1.00 95.44 157 THR A C 1
ATOM 1300 O O . THR A 1 157 ? 0.687 -5.865 2.387 1.00 95.44 157 THR A O 1
ATOM 1303 N N . LEU A 1 158 ? 1.876 -4.369 1.218 1.00 93.56 158 LEU A N 1
ATOM 1304 C CA . LEU A 1 158 ? 1.695 -3.278 2.168 1.00 93.56 158 LEU A CA 1
ATOM 1305 C C . LEU A 1 158 ? 0.225 -2.832 2.257 1.00 93.56 158 LEU A C 1
ATOM 1307 O O . LEU A 1 158 ? -0.290 -2.651 3.363 1.00 93.56 158 LEU A O 1
ATOM 1311 N N . GLN A 1 159 ? -0.475 -2.735 1.123 1.00 93.38 159 GLN A N 1
ATOM 1312 C CA . GLN A 1 159 ? -1.910 -2.434 1.092 1.00 93.38 159 GLN A CA 1
ATOM 1313 C C . GLN A 1 159 ? -2.741 -3.493 1.831 1.00 93.38 159 GLN A C 1
ATOM 1315 O O . GLN A 1 159 ? -3.648 -3.150 2.593 1.00 93.38 159 GLN A O 1
ATOM 1320 N N . GLN A 1 160 ? -2.424 -4.779 1.653 1.00 94.44 160 GLN A N 1
ATOM 1321 C CA . GLN A 1 160 ? -3.115 -5.864 2.356 1.00 94.44 160 GLN A CA 1
ATOM 1322 C C . GLN A 1 160 ? -2.924 -5.771 3.874 1.00 94.44 160 GLN A C 1
ATOM 1324 O O . GLN A 1 160 ? -3.900 -5.865 4.621 1.00 94.44 160 GLN A O 1
ATOM 1329 N N . LYS A 1 161 ? -1.693 -5.509 4.338 1.00 93.44 161 LYS A N 1
ATOM 1330 C CA . LYS A 1 161 ? -1.409 -5.303 5.768 1.00 93.44 161 LYS A CA 1
ATOM 1331 C C . LYS A 1 161 ? -2.194 -4.130 6.344 1.00 93.44 161 LYS A C 1
ATOM 1333 O O . LYS A 1 161 ? -2.749 -4.247 7.431 1.00 93.44 161 LYS A O 1
ATOM 1338 N N . HIS A 1 162 ? -2.293 -3.024 5.614 1.00 91.12 162 HIS A N 1
ATOM 1339 C CA . HIS A 1 162 ? -3.083 -1.877 6.055 1.00 91.12 162 HIS A CA 1
ATOM 1340 C C . HIS A 1 162 ? -4.568 -2.187 6.181 1.00 91.12 162 HIS A C 1
ATOM 1342 O O . HIS A 1 162 ? -5.188 -1.824 7.178 1.00 91.12 162 HIS A O 1
ATOM 1348 N N . LYS A 1 163 ? -5.134 -2.912 5.213 1.00 94.69 163 LYS A N 1
ATOM 1349 C CA . LYS A 1 163 ? -6.528 -3.353 5.287 1.00 94.69 163 LYS A CA 1
ATOM 1350 C C . LYS A 1 163 ? -6.777 -4.226 6.522 1.00 94.69 163 LYS A C 1
ATOM 1352 O O . LYS A 1 163 ? -7.790 -4.034 7.187 1.00 94.69 163 LYS A O 1
ATOM 1357 N N . SER A 1 164 ? -5.845 -5.125 6.852 1.00 94.81 164 SER A N 1
ATOM 1358 C CA . SER A 1 164 ? -5.905 -5.927 8.084 1.00 94.81 164 SER A CA 1
ATOM 1359 C C . SER A 1 164 ? -5.873 -5.045 9.334 1.00 94.81 164 SER A C 1
ATOM 1361 O O . SER A 1 164 ? -6.757 -5.151 10.175 1.00 94.81 164 SER A O 1
ATOM 1363 N N . MET A 1 165 ? -4.923 -4.106 9.425 1.00 92.50 165 MET A N 1
ATOM 1364 C CA . MET A 1 165 ? -4.835 -3.186 10.571 1.00 92.50 165 MET A CA 1
ATOM 1365 C C . MET A 1 165 ? -6.097 -2.332 10.739 1.00 92.50 165 MET A C 1
ATOM 1367 O O . MET A 1 165 ? -6.512 -2.043 11.859 1.00 92.50 165 MET A O 1
ATOM 1371 N N . GLN A 1 166 ? -6.734 -1.934 9.637 1.00 93.38 166 GLN A N 1
ATOM 1372 C CA . GLN A 1 166 ? -7.989 -1.191 9.683 1.00 93.38 166 GLN A CA 1
ATOM 1373 C C . GLN A 1 166 ? -9.134 -2.039 10.256 1.00 93.38 166 GLN A C 1
ATOM 1375 O O . GLN A 1 166 ? -9.932 -1.529 11.041 1.00 93.38 166 GLN A O 1
ATOM 1380 N N . GLN A 1 167 ? -9.199 -3.327 9.906 1.00 94.31 167 GLN A N 1
ATOM 1381 C CA . GLN A 1 167 ? -10.172 -4.262 10.480 1.00 94.31 167 GLN A CA 1
ATOM 1382 C C . GLN A 1 167 ? -9.936 -4.467 11.980 1.00 94.31 167 GLN A C 1
ATOM 1384 O O . GLN A 1 167 ? -10.885 -4.363 12.759 1.00 94.31 167 GLN A O 1
ATOM 1389 N N . ASP A 1 168 ? -8.680 -4.660 12.387 1.00 93.62 168 ASP A N 1
ATOM 1390 C CA . ASP A 1 168 ? -8.304 -4.800 13.797 1.00 93.62 168 ASP A CA 1
ATOM 1391 C C . ASP A 1 168 ? -8.693 -3.551 14.599 1.00 93.62 168 ASP A C 1
ATOM 1393 O O . ASP A 1 168 ? -9.287 -3.650 15.673 1.00 93.62 168 ASP A O 1
ATOM 1397 N N . HIS A 1 169 ? -8.441 -2.359 14.049 1.00 91.94 169 HIS A N 1
ATOM 1398 C CA . HIS A 1 169 ? -8.844 -1.097 14.666 1.00 91.94 169 HIS A CA 1
ATOM 1399 C C . HIS A 1 169 ? -10.368 -1.003 14.847 1.00 91.94 169 HIS A C 1
ATOM 1401 O O . HIS A 1 169 ? -10.839 -0.584 15.905 1.00 91.94 169 HIS A O 1
ATOM 1407 N N . THR A 1 170 ? -11.157 -1.400 13.844 1.00 95.19 170 THR A N 1
ATOM 1408 C CA . THR A 1 170 ? -12.624 -1.418 13.954 1.00 95.19 170 THR A CA 1
ATOM 1409 C C . THR A 1 170 ? -13.107 -2.397 15.024 1.00 95.19 170 THR A C 1
ATOM 1411 O O . THR A 1 170 ? -13.966 -2.022 15.823 1.00 95.19 170 THR A O 1
ATOM 1414 N N . SER A 1 171 ? -12.548 -3.610 15.085 1.00 94.50 171 SER A N 1
ATOM 1415 C CA . SER A 1 171 ? -12.881 -4.594 16.129 1.00 94.50 171 SER A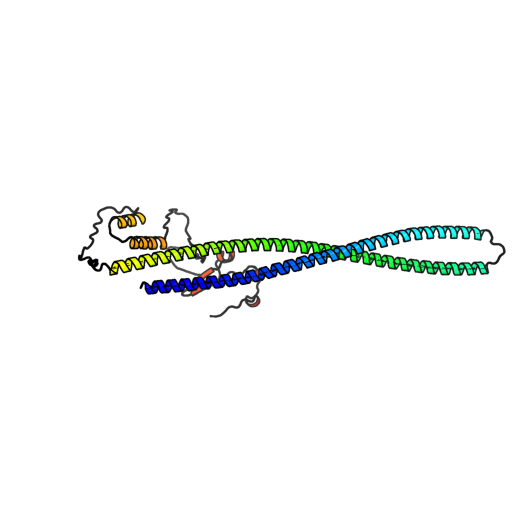 CA 1
ATOM 1416 C C . SER A 1 171 ? -12.597 -4.029 17.518 1.00 94.50 171 SER A C 1
ATOM 1418 O O . SER A 1 171 ? -13.438 -4.047 18.411 1.00 94.50 171 SER A O 1
ATOM 1420 N N . LEU A 1 172 ? -11.426 -3.430 17.677 1.00 92.81 172 LEU A N 1
ATOM 1421 C CA . LEU A 1 172 ? -10.980 -2.884 18.945 1.00 92.81 172 LEU A CA 1
ATOM 1422 C C . LEU A 1 172 ? -11.814 -1.665 19.390 1.00 92.81 172 LEU A C 1
ATOM 1424 O O . LEU A 1 172 ? -12.050 -1.458 20.582 1.00 92.81 172 LEU A O 1
ATOM 1428 N N . GLN A 1 173 ? -12.324 -0.880 18.439 1.00 93.88 173 GLN A N 1
ATOM 1429 C CA . GLN A 1 173 ? -13.280 0.192 18.710 1.00 93.88 173 GLN A CA 1
ATOM 1430 C C . GLN A 1 173 ? -14.640 -0.348 19.185 1.00 93.88 173 GLN A C 1
ATOM 1432 O O . GLN A 1 173 ? -15.257 0.254 20.069 1.00 93.88 173 GLN A O 1
ATOM 1437 N N . GLN A 1 174 ? -15.106 -1.473 18.634 1.00 94.25 174 GLN A N 1
ATOM 1438 C CA . GLN A 1 174 ? -16.321 -2.146 19.106 1.00 94.25 174 GLN A CA 1
ATOM 1439 C C . GLN A 1 174 ? -16.144 -2.662 20.537 1.00 94.25 174 GLN A C 1
ATOM 1441 O O . GLN A 1 174 ? -16.983 -2.371 21.388 1.00 94.25 174 GLN A O 1
ATOM 1446 N N . ASP A 1 175 ? -15.020 -3.315 20.835 1.00 93.75 175 ASP A N 1
ATOM 1447 C CA . ASP A 1 175 ? -14.704 -3.796 22.185 1.00 93.75 175 ASP A CA 1
ATOM 1448 C C . ASP A 1 175 ? -14.673 -2.655 23.206 1.00 93.75 175 ASP A C 1
ATOM 1450 O O . ASP A 1 175 ? -15.248 -2.755 24.292 1.00 93.75 175 ASP A O 1
ATOM 1454 N N . HIS A 1 176 ? -14.058 -1.525 22.848 1.00 92.38 176 HIS A N 1
ATOM 1455 C CA . HIS A 1 176 ? -14.044 -0.338 23.698 1.00 92.38 176 HIS A CA 1
ATOM 1456 C C . HIS A 1 176 ? -15.461 0.192 23.981 1.00 92.38 176 HIS A C 1
ATOM 1458 O O . HIS A 1 176 ? -15.765 0.586 25.111 1.00 92.38 176 HIS A O 1
ATOM 1464 N N . ASN A 1 177 ? -16.342 0.201 22.978 1.00 93.62 177 ASN A N 1
ATOM 1465 C CA . ASN A 1 177 ? -17.728 0.630 23.161 1.00 93.62 177 ASN A CA 1
ATOM 1466 C C . ASN A 1 177 ? -18.506 -0.336 24.064 1.00 93.62 177 ASN A C 1
ATOM 1468 O O . ASN A 1 177 ? -19.189 0.125 24.977 1.00 93.62 177 ASN A O 1
ATOM 1472 N N . ASN A 1 178 ? -18.331 -1.646 23.885 1.00 94.19 178 ASN A N 1
ATOM 1473 C CA . ASN A 1 178 ? -18.951 -2.663 24.737 1.00 94.19 178 ASN A CA 1
ATOM 1474 C C . ASN A 1 178 ? -18.526 -2.496 26.203 1.00 94.19 178 ASN A C 1
ATOM 1476 O O . ASN A 1 178 ? -19.373 -2.401 27.091 1.00 94.19 178 ASN A O 1
ATOM 1480 N N . LEU A 1 179 ? -17.223 -2.345 26.460 1.00 93.75 179 LEU A N 1
ATOM 1481 C CA . LEU A 1 179 ? -16.698 -2.096 27.807 1.00 93.75 179 LEU A CA 1
ATOM 1482 C C . LEU A 1 179 ? -17.248 -0.801 28.418 1.00 93.75 179 LEU A C 1
ATOM 1484 O O . LEU A 1 179 ? -17.516 -0.727 29.619 1.00 93.75 179 LEU A O 1
ATOM 1488 N N . ARG A 1 180 ? -17.435 0.243 27.604 1.00 95.00 180 ARG A N 1
ATOM 1489 C CA . ARG A 1 180 ? -18.042 1.500 28.056 1.00 95.00 180 ARG A CA 1
ATOM 1490 C C . ARG A 1 180 ? -19.499 1.300 28.475 1.00 95.00 180 ARG A C 1
ATOM 1492 O O . ARG A 1 180 ? -19.913 1.855 29.491 1.00 95.00 180 ARG A O 1
ATOM 1499 N N . GLU A 1 181 ? -20.270 0.519 27.728 1.00 95.88 181 GLU A N 1
ATOM 1500 C CA . GLU A 1 181 ? -21.653 0.189 28.083 1.00 95.88 181 GLU A CA 1
ATOM 1501 C C . GLU A 1 181 ? -21.740 -0.662 29.352 1.00 95.88 181 GLU A C 1
ATOM 1503 O O . GLU A 1 181 ? -22.575 -0.395 30.218 1.00 95.88 181 GLU A O 1
ATOM 1508 N N . GLU A 1 182 ? -20.860 -1.652 29.506 1.00 95.44 182 GLU A N 1
ATOM 1509 C CA . GLU A 1 182 ? -20.755 -2.460 30.726 1.00 95.44 182 GLU A CA 1
ATOM 1510 C C . GLU A 1 182 ? -20.420 -1.610 31.952 1.00 95.44 182 GLU A C 1
ATOM 1512 O O . GLU A 1 182 ? -21.018 -1.793 33.019 1.00 95.44 182 GLU A O 1
ATOM 1517 N N . LYS A 1 183 ? -19.527 -0.626 31.795 1.00 94.81 183 LYS A N 1
ATOM 1518 C CA . LYS A 1 183 ? -19.235 0.348 32.847 1.00 94.81 183 LYS A CA 1
ATOM 1519 C C . LYS A 1 183 ? -20.485 1.141 33.227 1.00 94.81 183 LYS A C 1
ATOM 1521 O O . LYS A 1 183 ? -20.824 1.186 34.401 1.00 94.81 183 LYS A O 1
ATOM 1526 N N . ILE A 1 184 ? -21.219 1.686 32.255 1.00 96.62 184 ILE A N 1
ATOM 1527 C CA . ILE A 1 184 ? -22.462 2.434 32.519 1.00 96.62 184 ILE A CA 1
ATOM 1528 C C . ILE A 1 184 ? -23.493 1.563 33.254 1.00 96.62 184 ILE A C 1
ATOM 1530 O O . ILE A 1 184 ? -24.162 2.036 34.172 1.00 96.62 184 ILE A O 1
ATOM 1534 N N . LYS A 1 185 ? -23.637 0.286 32.874 1.00 96.00 185 LYS A N 1
ATOM 1535 C CA . LYS A 1 185 ? -24.524 -0.663 33.571 1.00 96.00 185 LYS A CA 1
ATOM 1536 C C . LYS A 1 185 ? -24.078 -0.890 35.016 1.00 96.00 185 LYS A C 1
ATOM 1538 O O . LYS A 1 185 ? -24.919 -0.915 35.913 1.00 96.00 185 LYS A O 1
ATOM 1543 N N . SER A 1 186 ? -22.775 -1.032 35.235 1.00 93.12 186 SER A N 1
ATOM 1544 C CA . SER A 1 186 ? -22.192 -1.216 36.567 1.00 93.12 186 SER A CA 1
ATOM 1545 C C . SER A 1 186 ? -22.378 0.025 37.442 1.00 93.12 186 SER A C 1
ATOM 1547 O O . SER A 1 186 ? -22.826 -0.105 38.577 1.00 93.12 186 SER A O 1
ATOM 1549 N N . ASP A 1 187 ? -22.144 1.219 36.896 1.00 93.19 187 ASP A N 1
ATOM 1550 C CA . ASP A 1 187 ? -22.326 2.497 37.591 1.00 93.19 187 ASP A CA 1
ATOM 1551 C C . ASP A 1 187 ? -23.795 2.694 38.012 1.00 93.19 187 ASP A C 1
ATOM 1553 O O . ASP A 1 187 ? -24.072 3.046 39.156 1.00 93.19 187 ASP A O 1
ATOM 1557 N N . LYS A 1 188 ? -24.762 2.361 37.141 1.00 96.25 188 LYS A N 1
ATOM 1558 C CA . LYS A 1 188 ? -26.196 2.375 37.495 1.00 96.25 188 LYS A CA 1
ATOM 1559 C C . LYS A 1 188 ? -26.535 1.411 38.631 1.00 96.25 188 LYS A C 1
ATOM 1561 O O . LYS A 1 188 ? -27.356 1.736 39.482 1.00 96.25 188 LYS A O 1
ATOM 1566 N N . LYS A 1 189 ? -25.926 0.222 38.644 1.00 94.94 189 LYS A N 1
ATOM 1567 C CA . LYS A 1 189 ? -26.132 -0.768 39.709 1.00 94.94 189 LYS A CA 1
ATOM 1568 C C . LYS A 1 189 ? -25.562 -0.281 41.041 1.00 94.94 189 LYS A C 1
ATOM 1570 O O . LYS A 1 189 ? -26.182 -0.507 42.073 1.00 94.94 189 LYS A O 1
ATOM 1575 N N . ILE A 1 190 ? -24.409 0.385 41.020 1.00 94.06 190 ILE A N 1
ATOM 1576 C CA . ILE A 1 190 ? -23.825 1.014 42.211 1.00 94.06 190 ILE A CA 1
ATOM 1577 C C . ILE A 1 190 ? -24.761 2.102 42.733 1.00 94.06 190 ILE A C 1
ATOM 1579 O O . ILE A 1 190 ? -25.119 2.066 43.904 1.00 94.06 190 ILE A O 1
ATOM 1583 N N . GLN A 1 191 ? -25.246 2.982 41.856 1.00 96.00 191 GLN A N 1
ATOM 1584 C CA . GLN A 1 191 ? -26.180 4.041 42.231 1.00 96.00 191 GLN A CA 1
ATOM 1585 C C . GLN A 1 191 ? -27.484 3.488 42.843 1.00 96.00 191 GLN A C 1
ATOM 1587 O O . GLN A 1 191 ? -27.954 3.998 43.856 1.00 96.00 191 GLN A O 1
ATOM 1592 N N . ASP A 1 192 ? -28.058 2.419 42.279 1.00 95.75 192 ASP A N 1
ATOM 1593 C CA . ASP A 1 192 ? -29.225 1.736 42.864 1.00 95.75 192 ASP A CA 1
ATOM 1594 C C . ASP A 1 192 ? -28.923 1.208 44.277 1.00 95.75 192 ASP A C 1
ATOM 1596 O O . ASP A 1 192 ? -29.680 1.451 45.218 1.00 95.75 192 ASP A O 1
ATOM 1600 N N . LEU A 1 193 ? -27.776 0.548 44.460 1.00 93.75 193 LEU A N 1
ATOM 1601 C CA . LEU A 1 193 ? -27.359 0.039 45.767 1.00 93.75 193 LEU A CA 1
ATOM 1602 C C . LEU A 1 193 ? -27.137 1.158 46.793 1.00 93.75 193 LEU A C 1
ATOM 1604 O O . LEU A 1 193 ? -27.546 0.998 47.942 1.00 93.75 193 LEU A O 1
ATOM 1608 N N . GLU A 1 194 ? -26.555 2.287 46.389 1.00 93.44 194 GLU A N 1
ATOM 1609 C CA . GLU A 1 194 ? -26.396 3.474 47.238 1.00 93.44 194 GLU A CA 1
ATOM 1610 C C . GLU A 1 194 ? -27.761 4.018 47.684 1.00 93.44 194 GLU A C 1
ATOM 1612 O O . GLU A 1 194 ? -27.998 4.181 48.881 1.00 93.44 194 GLU A O 1
ATOM 1617 N N . THR A 1 195 ? -28.717 4.180 46.762 1.00 95.44 195 THR A N 1
ATOM 1618 C CA . THR A 1 195 ? -30.070 4.655 47.117 1.00 95.44 195 THR A CA 1
ATOM 1619 C C . THR A 1 195 ? -30.820 3.696 48.050 1.00 95.44 195 THR A C 1
ATOM 1621 O O . THR A 1 195 ? -31.536 4.128 48.961 1.00 95.44 195 THR A O 1
ATOM 1624 N N . ARG A 1 196 ? -30.638 2.380 47.883 1.00 92.62 196 ARG A N 1
ATOM 1625 C CA . ARG A 1 196 ? -31.193 1.357 48.787 1.00 92.62 196 ARG A CA 1
ATOM 1626 C C . ARG A 1 196 ? -30.555 1.401 50.175 1.00 92.62 196 ARG A C 1
ATOM 1628 O O . ARG A 1 196 ? -31.240 1.182 51.176 1.00 92.62 196 ARG A O 1
ATOM 1635 N N . LEU A 1 197 ? -29.257 1.681 50.254 1.00 92.94 197 LEU A N 1
ATOM 1636 C CA . LEU A 1 197 ? -28.555 1.827 51.525 1.00 92.94 197 LEU A CA 1
ATOM 1637 C C . LEU A 1 197 ? -29.027 3.078 52.276 1.00 92.94 197 LEU A C 1
ATOM 1639 O O . LEU A 1 197 ? -29.308 2.996 53.473 1.00 92.94 197 LEU A O 1
ATOM 1643 N N . ASP A 1 198 ? -29.184 4.204 51.580 1.00 94.12 198 ASP A N 1
ATOM 1644 C CA . ASP A 1 198 ? -29.663 5.463 52.160 1.00 94.12 198 ASP A CA 1
ATOM 1645 C C . ASP A 1 198 ? -31.091 5.340 52.704 1.00 94.12 198 ASP A C 1
ATOM 1647 O O . ASP A 1 198 ? -31.372 5.746 53.835 1.00 94.12 198 ASP A O 1
ATOM 1651 N N . THR A 1 199 ? -31.991 4.719 51.936 1.00 95.81 199 THR A N 1
ATOM 1652 C CA . THR A 1 199 ? -33.379 4.460 52.362 1.00 95.81 199 THR A CA 1
ATOM 1653 C C . THR A 1 199 ? -33.436 3.553 53.589 1.00 95.81 199 THR A C 1
ATOM 1655 O O . THR A 1 199 ? -34.056 3.922 54.585 1.00 95.81 199 THR A O 1
ATOM 1658 N N . THR A 1 200 ? -32.703 2.436 53.584 1.00 93.56 200 THR A N 1
ATOM 1659 C CA . THR A 1 200 ? -32.620 1.525 54.743 1.00 93.56 200 THR A CA 1
ATOM 1660 C C . THR A 1 200 ? -32.040 2.230 55.977 1.00 93.56 200 THR A C 1
ATOM 1662 O O . THR A 1 200 ? -32.492 2.023 57.104 1.00 93.56 200 THR A O 1
ATOM 1665 N N . THR A 1 201 ? -31.038 3.092 55.781 1.00 93.94 201 THR A N 1
ATOM 1666 C CA . THR A 1 201 ? -30.416 3.869 56.863 1.00 93.94 201 THR A CA 1
ATOM 1667 C C . THR A 1 201 ? -31.406 4.862 57.469 1.00 93.94 201 THR A C 1
ATOM 1669 O O . THR A 1 201 ? -31.478 4.987 58.695 1.00 93.94 201 THR A O 1
ATOM 1672 N N . LYS A 1 202 ? -32.206 5.531 56.634 1.00 96.44 202 LYS A N 1
ATOM 1673 C CA . LYS A 1 202 ? -33.269 6.441 57.071 1.00 96.44 202 LYS A CA 1
ATOM 1674 C C . LYS A 1 202 ? -34.354 5.707 57.863 1.00 96.44 202 LYS A C 1
ATOM 1676 O O . LYS A 1 202 ? -34.662 6.127 58.976 1.00 96.44 202 LYS A O 1
ATOM 1681 N N . GLU A 1 203 ? -34.866 4.590 57.348 1.00 93.88 203 GLU A N 1
ATOM 1682 C CA . GLU A 1 203 ? -35.867 3.759 58.036 1.00 93.88 203 GLU A CA 1
ATOM 1683 C C . GLU A 1 203 ? -35.363 3.274 59.403 1.00 93.88 203 GLU A C 1
ATOM 1685 O O . GLU A 1 203 ? -36.087 3.314 60.400 1.00 93.88 203 GLU A O 1
ATOM 1690 N N . TRP A 1 204 ? -34.093 2.867 59.488 1.00 93.56 204 TRP A N 1
ATOM 1691 C CA . TRP A 1 204 ? -33.480 2.462 60.752 1.00 93.56 204 TRP A CA 1
ATOM 1692 C C . TRP A 1 204 ? -33.395 3.614 61.764 1.00 93.56 204 TRP A C 1
ATOM 1694 O O . TRP A 1 204 ? -33.668 3.412 62.951 1.00 93.56 204 TRP A O 1
ATOM 1704 N N . LEU A 1 205 ? -33.032 4.822 61.318 1.00 95.38 205 LEU A N 1
ATOM 1705 C CA . LEU A 1 205 ? -32.993 6.013 62.173 1.00 95.38 205 LEU A CA 1
ATOM 1706 C C . LEU A 1 205 ? -34.390 6.392 62.679 1.00 95.38 205 LEU A C 1
ATOM 1708 O O . LEU A 1 205 ? -34.546 6.671 63.869 1.00 95.38 205 LEU A O 1
ATOM 1712 N N . GLU A 1 206 ? -35.402 6.348 61.814 1.00 94.06 206 GLU A N 1
ATOM 1713 C CA . GLU A 1 206 ? -36.801 6.604 62.176 1.00 94.06 206 GLU A CA 1
ATOM 1714 C C . GLU A 1 206 ? -37.320 5.568 63.185 1.00 94.06 206 GLU A C 1
ATOM 1716 O O . GLU A 1 206 ? -37.878 5.939 64.220 1.00 94.06 206 GLU A O 1
ATOM 1721 N N . ALA A 1 207 ? -37.053 4.277 62.962 1.00 87.56 207 ALA A N 1
ATOM 1722 C CA . ALA A 1 207 ? -37.413 3.209 63.896 1.00 87.56 207 ALA A CA 1
ATOM 1723 C C . ALA A 1 207 ? -36.737 3.385 65.267 1.00 87.56 207 ALA A C 1
ATOM 1725 O O . ALA A 1 207 ? -37.353 3.168 66.314 1.00 87.56 207 ALA A O 1
ATOM 1726 N N . LYS A 1 208 ? -35.473 3.819 65.278 1.00 91.06 208 LYS A N 1
ATOM 1727 C CA . LYS A 1 208 ? -34.724 4.092 66.508 1.00 91.06 208 LYS A CA 1
ATOM 1728 C C . LYS A 1 208 ? -35.278 5.300 67.271 1.00 91.06 208 LYS A C 1
ATOM 1730 O O . LYS A 1 208 ? -35.376 5.239 68.496 1.00 91.06 208 LYS A O 1
ATOM 1735 N N . LEU A 1 209 ? -35.665 6.369 66.575 1.00 94.12 209 LEU A N 1
ATOM 1736 C CA . LEU A 1 209 ? -36.330 7.532 67.177 1.00 94.12 209 LEU A CA 1
ATOM 1737 C C . LEU A 1 209 ? -37.702 7.155 67.754 1.00 94.12 209 LEU A C 1
ATOM 1739 O O . LEU A 1 209 ? -38.016 7.522 68.887 1.00 94.12 209 LEU A O 1
ATOM 1743 N N . ALA A 1 210 ? -38.490 6.353 67.034 1.00 88.06 210 ALA A N 1
ATOM 1744 C CA . ALA A 1 210 ? -39.784 5.864 67.512 1.00 88.06 210 ALA A CA 1
ATOM 1745 C C . ALA A 1 210 ? -39.660 5.050 68.815 1.00 88.06 210 ALA A C 1
ATOM 1747 O O . ALA A 1 210 ? -40.474 5.212 69.725 1.00 88.06 210 ALA A O 1
ATOM 1748 N N . GLN A 1 211 ? -38.608 4.232 68.950 1.00 84.81 211 GLN A N 1
ATOM 1749 C CA . GLN A 1 211 ? -38.315 3.508 70.194 1.00 84.81 211 GLN A CA 1
ATOM 1750 C C . GLN A 1 211 ? -37.993 4.440 71.372 1.00 84.81 211 GLN A C 1
ATOM 1752 O O . GLN A 1 211 ? -38.381 4.143 72.500 1.00 84.81 211 GLN A O 1
ATOM 1757 N N . GLN A 1 212 ? -37.315 5.568 71.137 1.00 89.56 212 GLN A N 1
ATOM 1758 C CA . GLN A 1 212 ? -36.999 6.535 72.197 1.00 89.56 212 GLN A CA 1
ATOM 1759 C C . GLN A 1 212 ? -38.243 7.280 72.703 1.00 89.56 212 GLN A C 1
ATOM 1761 O O . GLN A 1 212 ? -38.348 7.548 73.899 1.00 89.56 212 GLN A O 1
ATOM 1766 N N . HIS A 1 213 ? -39.198 7.582 71.820 1.00 85.69 213 HIS A N 1
ATOM 1767 C CA . HIS A 1 213 ? -40.403 8.340 72.170 1.00 85.69 213 HIS A CA 1
ATOM 1768 C C . HIS A 1 213 ? -41.543 7.496 72.766 1.00 85.69 213 HIS A C 1
ATOM 1770 O O . HIS A 1 213 ? -42.498 8.069 73.290 1.00 85.69 213 HIS A O 1
ATOM 1776 N N . ASN A 1 214 ? -41.450 6.159 72.757 1.00 78.62 214 ASN A N 1
ATOM 1777 C CA . ASN A 1 214 ? -42.460 5.279 73.357 1.00 78.62 214 ASN A CA 1
ATOM 1778 C C . ASN A 1 214 ? -41.856 4.227 74.318 1.00 78.62 214 ASN A C 1
ATOM 1780 O O . ASN A 1 214 ? -41.910 3.024 74.050 1.00 78.62 214 ASN A O 1
ATOM 1784 N N . PRO A 1 215 ? -41.307 4.643 75.477 1.00 63.94 215 PRO A N 1
ATOM 1785 C CA . PRO A 1 215 ? -40.632 3.745 76.421 1.00 63.94 215 PRO A CA 1
ATOM 1786 C C . PRO A 1 215 ? -41.565 2.745 77.133 1.00 63.94 215 PRO A C 1
ATOM 1788 O O . PRO A 1 215 ? -41.093 1.909 77.901 1.00 63.94 215 PRO A O 1
ATOM 1791 N N . ARG A 1 216 ? -42.888 2.808 76.907 1.00 54.97 216 ARG A N 1
ATOM 1792 C CA . ARG A 1 216 ? -43.877 1.912 77.534 1.00 54.97 216 ARG A CA 1
ATOM 1793 C C . ARG A 1 216 ? -44.109 0.594 76.799 1.00 54.97 216 ARG A C 1
ATOM 1795 O O . ARG A 1 216 ? -44.775 -0.273 77.356 1.00 54.97 216 ARG A O 1
ATOM 1802 N N . LEU A 1 217 ? -43.513 0.386 75.625 1.00 51.56 217 LEU A N 1
ATOM 1803 C CA . LEU A 1 217 ? -43.374 -0.952 75.043 1.00 51.56 217 LEU A CA 1
ATOM 1804 C C . LEU A 1 217 ? -42.178 -1.661 75.692 1.00 51.56 217 LEU A C 1
ATOM 1806 O O . LEU A 1 217 ? -41.189 -2.002 75.046 1.00 51.56 217 LEU A O 1
ATOM 1810 N N . THR A 1 218 ? -42.248 -1.872 77.006 1.00 48.66 218 THR A N 1
ATOM 1811 C CA . THR A 1 218 ? -41.401 -2.870 77.647 1.00 48.66 218 THR A CA 1
ATOM 1812 C C . THR A 1 218 ? -41.780 -4.210 77.037 1.00 48.66 218 THR A C 1
ATOM 1814 O O . THR A 1 218 ? -42.921 -4.653 77.155 1.00 48.66 218 THR A O 1
ATOM 1817 N N . MET A 1 219 ? -40.833 -4.856 76.351 1.00 48.38 219 MET A N 1
ATOM 1818 C CA . MET A 1 219 ? -40.961 -6.267 76.010 1.00 48.38 219 MET A CA 1
ATOM 1819 C C . MET A 1 219 ? -41.343 -7.014 77.289 1.00 48.38 219 MET A C 1
ATOM 1821 O O . MET A 1 219 ? -40.507 -7.198 78.179 1.00 48.38 219 MET A O 1
ATOM 1825 N N . GLN A 1 220 ? -42.607 -7.427 77.399 1.00 43.66 220 GLN A N 1
ATOM 1826 C CA . GLN A 1 220 ? -43.004 -8.438 78.361 1.00 43.66 220 GLN A CA 1
ATOM 1827 C C . GLN A 1 220 ? -42.120 -9.645 78.059 1.00 43.66 220 GLN A C 1
ATOM 1829 O O . GLN A 1 220 ? -42.256 -10.290 77.020 1.00 43.66 220 GLN A O 1
ATOM 1834 N N . LYS A 1 221 ? -41.161 -9.921 78.951 1.00 47.62 221 LYS A N 1
ATOM 1835 C CA . LYS A 1 221 ? -40.498 -11.224 78.994 1.00 47.62 221 LYS A CA 1
ATOM 1836 C C . LYS A 1 221 ? -41.613 -12.269 78.922 1.00 47.62 221 LYS A C 1
ATOM 1838 O O . LYS A 1 221 ? -42.546 -12.144 79.719 1.00 47.62 221 LYS A O 1
ATOM 1843 N N . PRO A 1 222 ? -41.546 -13.270 78.027 1.00 44.28 222 PRO A N 1
ATOM 1844 C CA . PRO A 1 222 ? -42.490 -14.371 78.058 1.00 44.28 222 PRO A CA 1
ATOM 1845 C C . PRO A 1 222 ? -42.324 -15.083 79.404 1.00 44.28 222 PRO A C 1
ATOM 1847 O O . PRO A 1 222 ? -41.419 -15.890 79.618 1.00 44.28 222 PRO A O 1
ATOM 1850 N N . PHE A 1 223 ? -43.159 -14.698 80.364 1.00 45.97 223 PHE A N 1
ATOM 1851 C CA . PHE A 1 223 ? -43.328 -15.396 81.619 1.00 45.97 223 PHE A CA 1
ATOM 1852 C C . PHE A 1 223 ? -44.126 -16.647 81.301 1.00 45.97 223 PHE A C 1
ATOM 1854 O O . PHE A 1 223 ? -45.315 -16.583 81.011 1.00 45.97 223 PHE A O 1
ATOM 1861 N N . GLY A 1 224 ? -43.465 -17.794 81.361 1.00 42.69 224 GLY A N 1
ATOM 1862 C CA . GLY A 1 224 ? -44.164 -19.066 81.361 1.00 42.69 224 GLY A CA 1
ATOM 1863 C C . GLY A 1 224 ? -43.344 -20.172 80.743 1.00 42.69 224 GLY A C 1
ATOM 1864 O O . GLY A 1 224 ? -43.118 -20.207 79.540 1.00 42.69 224 GLY A O 1
ATOM 1865 N N . LYS A 1 225 ? -42.947 -21.119 81.590 1.00 47.78 225 LYS A N 1
ATOM 1866 C CA . LYS A 1 225 ? -42.432 -22.441 81.234 1.00 47.78 225 LYS A CA 1
ATOM 1867 C C . LYS A 1 225 ? -43.504 -23.242 80.470 1.00 47.78 225 LYS A C 1
ATOM 1869 O O . LYS A 1 225 ? -44.029 -24.218 80.994 1.00 47.78 225 LYS A O 1
ATOM 1874 N N . ALA A 1 226 ? -43.856 -22.852 79.251 1.00 44.03 226 ALA A N 1
ATOM 1875 C CA . ALA A 1 226 ? -44.672 -23.675 78.372 1.00 44.03 226 ALA A CA 1
ATOM 1876 C C . ALA A 1 226 ? -43.739 -24.637 77.628 1.00 44.03 226 ALA A C 1
ATOM 1878 O O . ALA A 1 226 ? -43.113 -24.283 76.635 1.00 44.03 226 ALA A O 1
ATOM 1879 N N . ARG A 1 227 ? -43.599 -25.863 78.149 1.00 47.00 227 ARG A N 1
ATOM 1880 C CA . ARG A 1 227 ? -43.018 -26.972 77.380 1.00 47.00 227 ARG A CA 1
ATOM 1881 C C . ARG A 1 227 ? -43.958 -27.256 76.202 1.00 47.00 227 ARG A C 1
ATOM 1883 O O . ARG A 1 227 ? -45.106 -27.620 76.467 1.00 47.00 227 ARG A O 1
ATOM 1890 N N . PRO A 1 228 ? -43.519 -27.167 74.937 1.00 39.91 228 PRO A N 1
ATOM 1891 C CA . PRO A 1 228 ? -44.328 -27.645 73.833 1.00 39.91 228 PRO A CA 1
ATOM 1892 C C . PRO A 1 228 ? -44.307 -29.176 73.876 1.00 39.91 228 PRO A C 1
ATOM 1894 O O . PRO A 1 228 ? -43.320 -29.812 73.512 1.00 39.91 228 PRO A O 1
ATOM 1897 N N . ARG A 1 229 ? -45.387 -29.791 74.367 1.00 42.84 229 ARG A N 1
ATOM 1898 C CA . ARG A 1 229 ? -45.660 -31.204 74.088 1.00 42.84 229 ARG A CA 1
ATOM 1899 C C . ARG A 1 229 ? -46.191 -31.287 72.661 1.00 42.84 229 ARG A C 1
ATOM 1901 O O . ARG A 1 229 ? -47.383 -31.115 72.430 1.00 42.84 229 ARG A O 1
ATOM 1908 N N . LEU A 1 230 ? -45.299 -31.547 71.711 1.00 37.00 230 LEU A N 1
ATOM 1909 C CA . LEU A 1 230 ? -45.684 -32.048 70.396 1.00 37.00 230 LEU A CA 1
ATOM 1910 C C . LEU A 1 230 ? -46.107 -33.513 70.568 1.00 37.00 230 LEU A C 1
ATOM 1912 O O . LEU A 1 230 ? -45.275 -34.408 70.691 1.00 37.00 230 LEU A O 1
ATOM 1916 N N . HIS A 1 231 ? -47.414 -33.752 70.649 1.00 41.50 231 HIS A N 1
ATOM 1917 C CA . HIS A 1 231 ? -47.979 -35.070 70.382 1.00 41.50 231 HIS A CA 1
ATOM 1918 C C . HIS A 1 231 ? -48.090 -35.239 68.868 1.00 41.50 231 HIS A C 1
ATOM 1920 O O . HIS A 1 231 ? -48.999 -34.707 68.233 1.00 41.50 231 HIS A O 1
ATOM 1926 N N . CYS A 1 232 ? -47.142 -35.977 68.298 1.00 35.72 232 CYS A N 1
ATOM 1927 C CA . CYS A 1 232 ? -47.214 -36.484 66.936 1.00 35.72 232 CYS A CA 1
ATOM 1928 C C . CYS A 1 232 ? -48.018 -37.791 66.973 1.00 35.72 232 CYS A C 1
ATOM 1930 O O . CYS A 1 232 ? -47.444 -38.864 67.143 1.00 35.72 232 CYS A O 1
ATOM 1932 N N . ASN A 1 233 ? -49.345 -37.709 66.869 1.00 42.31 233 ASN A N 1
ATOM 1933 C CA . ASN A 1 233 ? -50.161 -38.892 66.615 1.00 42.31 233 ASN A CA 1
ATOM 1934 C C . ASN A 1 233 ? -50.264 -39.129 65.104 1.00 42.31 233 ASN A C 1
ATOM 1936 O O . ASN A 1 233 ? -50.694 -38.254 64.357 1.00 42.31 233 ASN A O 1
ATOM 1940 N N . SER A 1 234 ? -49.932 -40.361 64.719 1.00 47.28 234 SER A N 1
ATOM 1941 C CA . SER A 1 234 ? -50.224 -41.053 63.457 1.00 47.28 234 SER A CA 1
ATOM 1942 C C . SER A 1 234 ? -49.493 -40.622 62.172 1.00 47.28 234 SER A C 1
ATOM 1944 O O . SER A 1 234 ? -49.596 -39.494 61.708 1.00 47.28 234 SER A O 1
ATOM 1946 N N . ALA A 1 235 ? -48.819 -41.628 61.596 1.00 45.31 235 ALA A N 1
ATOM 1947 C CA . ALA A 1 235 ? -48.452 -41.825 60.191 1.00 45.31 235 ALA A CA 1
ATOM 1948 C C . ALA A 1 235 ? -47.634 -40.717 59.495 1.00 45.31 235 ALA A C 1
ATOM 1950 O O . ALA A 1 235 ? -48.159 -39.803 58.864 1.00 45.31 235 ALA A O 1
ATOM 1951 N N . CYS A 1 236 ? -46.309 -40.878 59.540 1.00 41.66 236 CYS A N 1
ATOM 1952 C CA . CYS A 1 236 ? -45.364 -40.164 58.688 1.00 41.66 236 CYS A CA 1
ATOM 1953 C C . CYS A 1 236 ? -45.574 -40.535 57.209 1.00 41.66 236 CYS A C 1
ATOM 1955 O O . CYS A 1 236 ? -45.229 -41.636 56.787 1.00 41.66 236 CYS A O 1
ATOM 1957 N N . ASP A 1 237 ? -46.098 -39.592 56.431 1.00 46.94 237 ASP A N 1
ATOM 1958 C CA . ASP A 1 237 ? -46.102 -39.619 54.967 1.00 46.94 237 ASP A CA 1
ATOM 1959 C C . ASP A 1 237 ? -44.779 -38.997 54.456 1.00 46.94 237 ASP A C 1
ATOM 1961 O O . ASP A 1 237 ? -44.497 -37.834 54.773 1.00 46.94 237 ASP A O 1
ATOM 1965 N N . PRO A 1 238 ? -43.911 -39.719 53.718 1.00 48.38 238 PRO A N 1
ATOM 1966 C CA . PRO A 1 238 ? -42.548 -39.271 53.401 1.00 48.38 238 PRO A CA 1
ATOM 1967 C C . PRO A 1 238 ? -42.461 -38.221 52.271 1.00 48.38 238 PRO A C 1
ATOM 1969 O O . PRO A 1 238 ? -41.433 -38.119 51.604 1.00 48.38 238 PRO A O 1
ATOM 1972 N N . LYS A 1 239 ? -43.512 -37.423 52.037 1.00 53.41 239 LYS A N 1
ATOM 1973 C CA . LYS A 1 239 ? -43.607 -36.472 50.910 1.00 53.41 239 LYS A CA 1
ATOM 1974 C C . LYS A 1 239 ? -43.775 -35.000 51.303 1.00 53.41 239 LYS A C 1
ATOM 1976 O O . LYS A 1 239 ? -44.319 -34.229 50.520 1.00 53.41 239 LYS A O 1
ATOM 1981 N N . ARG A 1 240 ? -43.316 -34.570 52.482 1.00 51.69 240 ARG A N 1
ATOM 1982 C CA . ARG A 1 240 ? -43.284 -33.128 52.793 1.00 51.69 240 ARG A CA 1
ATOM 1983 C C . ARG A 1 240 ? -42.040 -32.482 52.205 1.00 51.69 240 ARG A C 1
ATOM 1985 O O . ARG A 1 240 ? -40.919 -32.860 52.534 1.00 51.69 240 ARG A O 1
ATOM 1992 N N . THR A 1 241 ? -42.252 -31.501 51.342 1.00 66.44 241 THR A N 1
ATOM 1993 C CA . THR A 1 241 ? -41.194 -30.644 50.813 1.00 66.44 241 THR A CA 1
ATOM 1994 C C . THR A 1 241 ? -40.779 -29.616 51.869 1.00 66.44 241 THR A C 1
ATOM 1996 O O . THR A 1 241 ? -41.536 -29.313 52.794 1.00 66.44 241 THR A O 1
ATOM 1999 N N . ALA A 1 242 ? -39.579 -29.044 51.745 1.00 53.75 242 ALA A N 1
ATOM 2000 C CA . ALA A 1 242 ? -39.131 -27.959 52.626 1.00 53.75 242 ALA A CA 1
ATOM 2001 C C . ALA A 1 242 ? -40.121 -26.772 52.649 1.00 53.75 242 ALA A C 1
ATOM 2003 O O . ALA A 1 242 ? -40.313 -26.138 53.688 1.00 53.75 242 ALA A O 1
ATOM 2004 N N . ASN A 1 243 ? -40.827 -26.544 51.536 1.00 60.44 243 ASN A N 1
ATOM 2005 C CA . ASN A 1 243 ? -41.875 -25.531 51.424 1.00 60.44 243 ASN A CA 1
ATOM 2006 C C . ASN A 1 243 ? -43.095 -25.832 52.307 1.00 60.44 243 ASN A C 1
ATOM 2008 O O . ASN A 1 243 ? -43.665 -24.907 52.878 1.00 60.44 243 ASN A O 1
ATOM 2012 N N . ASP A 1 244 ? -43.454 -27.103 52.502 1.00 63.91 244 ASP A N 1
ATOM 2013 C CA . ASP A 1 244 ? -44.565 -27.488 53.383 1.00 63.91 244 ASP A CA 1
ATOM 2014 C C . ASP A 1 244 ? -44.228 -27.238 54.858 1.00 63.91 244 ASP A C 1
ATOM 2016 O O . ASP A 1 244 ? -45.099 -26.890 55.653 1.00 63.91 244 ASP A O 1
ATOM 2020 N N . ILE A 1 245 ? -42.951 -27.374 55.232 1.00 58.75 245 ILE A N 1
ATOM 2021 C CA . ILE A 1 245 ? -42.454 -27.086 56.585 1.00 58.75 245 ILE A CA 1
ATOM 2022 C C . ILE A 1 245 ? -42.443 -25.572 56.833 1.00 58.75 245 ILE A C 1
ATOM 2024 O O . ILE A 1 245 ? -42.928 -25.119 57.872 1.00 58.75 245 ILE A O 1
ATOM 2028 N N . LEU A 1 246 ? -41.965 -24.781 55.868 1.00 55.50 246 LEU A N 1
ATOM 2029 C CA . LEU A 1 246 ? -41.953 -23.316 55.951 1.00 55.50 246 LEU A CA 1
ATOM 2030 C C . LEU A 1 246 ? -43.371 -22.725 55.974 1.00 55.50 246 LEU A C 1
ATOM 2032 O O . LEU A 1 246 ? -43.656 -21.856 56.799 1.00 55.50 246 LEU A O 1
ATOM 2036 N N . ALA A 1 247 ? -44.294 -23.250 55.164 1.00 62.56 247 ALA A N 1
ATOM 2037 C CA . ALA A 1 247 ? -45.700 -22.846 55.184 1.00 62.56 247 ALA A CA 1
ATOM 2038 C C . ALA A 1 247 ? -46.388 -23.188 56.518 1.00 62.56 247 ALA A C 1
ATOM 2040 O O . ALA A 1 247 ? -47.233 -22.434 57.004 1.00 62.56 247 ALA A O 1
ATOM 2041 N N . HIS A 1 248 ? -46.013 -24.300 57.158 1.00 60.16 248 HIS A N 1
ATOM 2042 C CA . HIS A 1 248 ? -46.560 -24.667 58.465 1.00 60.16 248 HIS A CA 1
ATOM 2043 C C . HIS A 1 248 ? -46.031 -23.783 59.602 1.00 60.16 248 HIS A C 1
ATOM 2045 O O . HIS A 1 248 ? -46.781 -23.471 60.528 1.00 60.16 248 HIS A O 1
ATOM 2051 N N . LEU A 1 249 ? -44.772 -23.342 59.514 1.00 54.16 249 LEU A N 1
ATOM 2052 C CA . LEU A 1 249 ? -44.162 -22.406 60.463 1.00 54.16 249 LEU A CA 1
ATOM 2053 C C . LEU A 1 249 ? -44.700 -20.978 60.293 1.00 54.16 249 LEU A C 1
ATOM 2055 O O . LEU A 1 249 ? -44.965 -20.314 61.292 1.00 54.16 249 LEU A O 1
ATOM 2059 N N . SER A 1 250 ? -44.948 -20.542 59.053 1.00 55.69 250 SER A N 1
ATOM 2060 C CA . SER A 1 250 ? -45.550 -19.236 58.749 1.00 55.69 250 SER A CA 1
ATOM 2061 C C . SER A 1 250 ? -46.993 -19.108 59.245 1.00 55.69 250 SER A C 1
ATOM 2063 O O . SER A 1 250 ? -47.435 -18.005 59.545 1.00 55.69 250 SER A O 1
ATOM 2065 N N . ASN A 1 251 ? -47.735 -20.217 59.333 1.00 54.12 251 ASN A N 1
ATOM 2066 C CA . ASN A 1 251 ? -49.159 -20.200 59.682 1.00 54.12 251 ASN A CA 1
ATOM 2067 C C . ASN A 1 251 ? -49.452 -20.438 61.173 1.00 54.12 251 ASN A C 1
ATOM 2069 O O . ASN A 1 251 ? -50.621 -20.443 61.554 1.00 54.12 251 ASN A O 1
ATOM 2073 N N . ARG A 1 252 ? -48.442 -20.676 62.028 1.00 47.34 252 ARG A N 1
ATOM 2074 C CA . ARG A 1 252 ? -48.679 -21.011 63.449 1.00 47.34 252 ARG A CA 1
ATOM 2075 C C . ARG A 1 252 ? -47.915 -20.193 64.493 1.00 47.34 252 ARG A C 1
ATOM 2077 O O . ARG A 1 252 ? -48.204 -20.383 65.671 1.00 47.34 252 ARG A O 1
ATOM 2084 N N . HIS A 1 253 ? -47.014 -19.278 64.127 1.00 49.12 253 HIS A N 1
ATOM 2085 C CA . HIS A 1 253 ? -46.316 -18.440 65.112 1.00 49.12 253 HIS A CA 1
ATOM 2086 C C . HIS A 1 253 ? -46.037 -17.008 64.631 1.00 49.12 253 HIS A C 1
ATOM 2088 O O . HIS A 1 253 ? -45.686 -16.797 63.473 1.00 49.12 253 HIS A O 1
ATOM 2094 N N . ASP A 1 254 ? -46.116 -16.059 65.574 1.00 44.31 254 ASP A N 1
ATOM 2095 C CA . ASP A 1 254 ? -45.755 -14.634 65.466 1.00 44.31 254 ASP A CA 1
ATOM 2096 C C . ASP A 1 254 ? -44.238 -14.423 65.274 1.00 44.31 254 ASP A C 1
ATOM 2098 O O . ASP A 1 254 ? -43.553 -13.832 66.113 1.00 44.31 254 ASP A O 1
ATOM 2102 N N . LEU A 1 255 ? -43.663 -14.945 64.191 1.00 45.12 255 LEU A N 1
ATOM 2103 C CA . LEU A 1 255 ? -42.281 -14.640 63.832 1.00 45.12 255 LEU A CA 1
ATOM 2104 C C . LEU A 1 255 ? -42.239 -13.365 62.975 1.00 45.12 255 LEU A C 1
ATOM 2106 O O . LEU A 1 255 ? -42.909 -13.306 61.944 1.00 45.12 255 LEU A O 1
ATOM 2110 N N . PRO A 1 256 ? -41.442 -12.346 63.354 1.00 53.88 256 PRO A N 1
ATOM 2111 C CA . PRO A 1 256 ? -41.275 -11.144 62.545 1.00 53.88 256 PRO A CA 1
ATOM 2112 C C . PRO A 1 256 ? -40.767 -11.486 61.142 1.00 53.88 256 PRO A C 1
ATOM 2114 O O . PRO A 1 256 ? -39.883 -12.333 60.992 1.00 53.88 256 PRO A O 1
ATOM 2117 N N . SER A 1 257 ? -41.249 -10.773 60.122 1.00 52.53 257 SER A N 1
ATOM 2118 C CA . SER A 1 257 ? -40.947 -11.008 58.699 1.00 52.53 257 SER A CA 1
ATOM 2119 C C . SER A 1 257 ? -39.444 -11.083 58.384 1.00 52.53 257 SER A C 1
ATOM 2121 O O . SER A 1 257 ? -39.031 -11.796 57.477 1.00 52.53 257 SER A O 1
ATOM 2123 N N . VAL A 1 258 ? -38.609 -10.407 59.180 1.00 46.75 258 VAL A N 1
ATOM 2124 C CA . VAL A 1 258 ? -37.137 -10.447 59.105 1.00 46.75 258 VAL A CA 1
ATOM 2125 C C . VAL A 1 258 ? -36.554 -11.826 59.440 1.00 46.75 258 VAL A C 1
ATOM 2127 O O . VAL A 1 258 ? -35.573 -12.238 58.828 1.00 46.75 258 VAL A O 1
ATOM 2130 N N . VAL A 1 259 ? -37.146 -12.564 60.381 1.00 47.66 259 VAL A N 1
ATOM 2131 C CA . VAL A 1 259 ? -36.695 -13.918 60.745 1.00 47.66 259 VAL A CA 1
ATOM 2132 C C . VAL A 1 259 ? -37.080 -14.916 59.655 1.00 47.66 259 VAL A C 1
ATOM 2134 O O . VAL A 1 259 ? -36.274 -15.772 59.302 1.00 47.66 259 VAL A O 1
ATOM 2137 N N . ILE A 1 260 ? -38.265 -14.752 59.059 1.00 51.00 260 ILE A N 1
ATOM 2138 C CA . ILE A 1 260 ? -38.715 -15.554 57.912 1.00 51.00 260 ILE A CA 1
ATOM 2139 C C . ILE A 1 260 ? -37.832 -15.278 56.685 1.00 51.00 260 ILE A C 1
ATOM 2141 O O . ILE A 1 260 ? -37.403 -16.221 56.026 1.00 51.00 260 ILE A O 1
ATOM 2145 N N . ALA A 1 261 ? -37.472 -14.016 56.428 1.00 54.31 261 ALA A N 1
ATOM 2146 C CA . ALA A 1 261 ? -36.569 -13.637 55.341 1.00 54.31 261 ALA A CA 1
ATOM 2147 C C . ALA A 1 261 ? -35.136 -14.169 55.538 1.00 54.31 261 ALA A C 1
ATOM 2149 O O . ALA A 1 261 ? -34.520 -14.623 54.576 1.00 54.31 261 ALA A O 1
ATOM 2150 N N . ASN A 1 262 ? -34.622 -14.183 56.774 1.00 47.59 262 ASN A N 1
ATOM 2151 C CA . ASN A 1 262 ? -33.321 -14.785 57.089 1.00 47.59 262 ASN A CA 1
ATOM 2152 C C . ASN A 1 262 ? -33.331 -16.311 56.946 1.00 47.59 262 ASN A C 1
ATOM 2154 O O . ASN A 1 262 ? -32.382 -16.866 56.403 1.00 47.59 262 ASN A O 1
ATOM 2158 N N . LEU A 1 263 ? -34.401 -16.987 57.377 1.00 49.12 263 LEU A N 1
ATOM 2159 C CA . LEU A 1 263 ? -34.551 -18.433 57.187 1.00 49.12 263 LEU A CA 1
ATOM 2160 C C . LEU A 1 263 ? -34.692 -18.793 55.704 1.00 49.12 263 LEU A C 1
ATOM 2162 O O . LEU A 1 263 ? -34.108 -19.779 55.270 1.00 49.12 263 LEU A O 1
ATOM 2166 N N . HIS A 1 264 ? -35.391 -17.970 54.915 1.00 54.25 264 HIS A N 1
ATOM 2167 C CA . HIS A 1 264 ? -35.439 -18.096 53.457 1.00 54.25 264 HIS A CA 1
ATOM 2168 C C . HIS A 1 264 ? -34.059 -17.909 52.819 1.00 54.25 264 HIS A C 1
ATOM 2170 O O . HIS A 1 264 ? -33.684 -18.699 51.961 1.00 54.25 264 HIS A O 1
ATOM 2176 N N . MET A 1 265 ? -33.291 -16.901 53.241 1.00 47.59 265 MET A N 1
ATOM 2177 C CA . MET A 1 265 ? -31.934 -16.654 52.742 1.00 47.59 265 MET A CA 1
ATOM 2178 C C . MET A 1 265 ? -30.966 -17.786 53.093 1.00 47.59 265 MET A C 1
ATOM 2180 O O . MET A 1 265 ? -30.215 -18.209 52.221 1.00 47.59 265 MET A O 1
ATOM 2184 N N . GLU A 1 266 ? -30.996 -18.325 54.316 1.00 45.84 266 GLU A N 1
ATOM 2185 C CA . GLU A 1 266 ? -30.154 -19.477 54.670 1.00 45.84 266 GLU A CA 1
ATOM 2186 C C . GLU A 1 266 ? -30.562 -20.751 53.921 1.00 45.84 266 GLU A C 1
ATOM 2188 O O . GLU A 1 266 ? -29.683 -21.475 53.457 1.00 45.84 266 GLU A O 1
ATOM 2193 N N . PHE A 1 267 ? -31.860 -21.004 53.709 1.00 44.81 267 PHE A N 1
ATOM 2194 C CA . PHE A 1 267 ? -32.321 -22.141 52.897 1.00 44.81 267 PHE A CA 1
ATOM 2195 C C . PHE A 1 267 ? -31.959 -22.005 51.410 1.00 44.81 267 PHE A C 1
ATOM 2197 O O . PHE A 1 267 ? -31.679 -23.005 50.754 1.00 44.81 267 PHE A O 1
ATOM 2204 N N . PHE A 1 268 ? -31.951 -20.783 50.869 1.00 46.50 268 PHE A N 1
ATOM 2205 C CA . PHE A 1 268 ? -31.604 -20.526 49.467 1.00 46.50 268 PHE A CA 1
ATOM 2206 C C . PHE A 1 268 ? -30.084 -20.542 49.237 1.00 46.50 268 PHE A C 1
ATOM 2208 O O . PHE A 1 268 ? -29.621 -21.037 48.213 1.00 46.50 268 PHE A O 1
ATOM 2215 N N . LEU A 1 269 ? -29.296 -20.046 50.200 1.00 42.31 269 LEU A N 1
ATOM 2216 C CA . LEU A 1 269 ? -27.828 -20.044 50.147 1.00 42.31 269 LEU A CA 1
ATOM 2217 C C . LEU A 1 269 ? -27.216 -21.425 50.413 1.00 42.31 269 LEU A C 1
ATOM 2219 O O . LEU A 1 269 ? -26.122 -21.701 49.931 1.00 42.31 269 LEU A O 1
ATOM 2223 N N . THR A 1 270 ? -27.914 -22.303 51.137 1.00 41.50 270 THR A N 1
ATOM 2224 C CA . THR A 1 270 ? -27.495 -23.701 51.345 1.00 41.50 270 THR A CA 1
ATOM 2225 C C . THR A 1 270 ? -28.020 -24.657 50.274 1.00 41.50 270 THR A C 1
ATOM 2227 O O . THR A 1 270 ? -27.931 -25.864 50.467 1.00 41.50 270 THR A O 1
ATOM 2230 N N . GLY A 1 271 ? -28.544 -24.139 49.153 1.00 36.53 271 GLY A N 1
ATOM 2231 C CA . GLY A 1 271 ? -29.186 -24.879 48.065 1.00 36.53 271 GLY A CA 1
ATOM 2232 C C . GLY A 1 271 ? -28.489 -26.179 47.647 1.00 36.53 271 GLY A C 1
ATOM 2233 O O . GLY A 1 271 ? -27.723 -26.211 46.690 1.00 36.53 271 GLY A O 1
ATOM 2234 N N . VAL A 1 272 ? -28.836 -27.280 48.318 1.00 30.94 272 VAL A N 1
ATOM 2235 C CA . VAL A 1 272 ? -28.599 -28.646 47.856 1.00 30.94 272 VAL A CA 1
ATOM 2236 C C . VAL A 1 272 ? -29.879 -29.093 47.167 1.00 30.94 272 VAL A C 1
ATOM 2238 O O . VAL A 1 272 ? -30.887 -29.403 47.804 1.00 30.94 272 VAL A O 1
ATOM 2241 N N . SER A 1 273 ? -29.844 -29.112 45.840 1.00 31.09 273 SER A N 1
ATOM 2242 C CA . SER A 1 273 ? -30.859 -29.777 45.036 1.00 31.09 273 SER A CA 1
ATOM 2243 C C . SER A 1 273 ? -30.630 -31.292 45.113 1.00 31.09 273 SER A C 1
ATOM 2245 O O . SER A 1 273 ? -29.729 -31.848 44.496 1.00 31.09 273 SER A O 1
ATOM 2247 N N . LEU A 1 274 ? -31.445 -31.992 45.904 1.00 28.08 274 LEU A N 1
ATOM 2248 C CA . LEU A 1 274 ? -31.544 -33.453 45.849 1.00 28.08 274 LEU A CA 1
ATOM 2249 C C . LEU A 1 274 ? -32.488 -33.836 44.702 1.00 28.08 274 LEU A C 1
ATOM 2251 O O . LEU A 1 274 ? -33.681 -34.062 44.903 1.00 28.08 274 LEU A O 1
ATOM 2255 N N . GLY A 1 275 ? -31.955 -33.892 43.483 1.00 27.38 275 GLY A N 1
ATOM 2256 C CA . GLY A 1 275 ? -32.612 -34.569 42.369 1.00 27.38 275 GLY A CA 1
ATOM 2257 C C . GLY A 1 275 ? -32.411 -36.078 42.497 1.00 27.38 275 GLY A C 1
ATOM 2258 O O . GLY A 1 275 ? -31.323 -36.575 42.236 1.00 27.38 275 GLY A O 1
ATOM 2259 N N . ARG A 1 276 ? -33.443 -36.827 42.904 1.00 25.47 276 ARG A N 1
ATOM 2260 C CA . ARG A 1 276 ? -33.447 -38.294 42.775 1.00 25.47 276 ARG A CA 1
ATOM 2261 C C . ARG A 1 276 ? -33.838 -38.672 41.348 1.00 25.47 276 ARG A C 1
ATOM 2263 O O . ARG A 1 276 ? -34.992 -38.480 40.973 1.00 25.47 276 ARG A O 1
ATOM 2270 N N . VAL A 1 277 ? -32.927 -39.302 40.611 1.00 26.08 277 VAL A N 1
ATOM 2271 C CA . VAL A 1 277 ? -33.269 -40.168 39.475 1.00 26.08 277 VAL A CA 1
ATOM 2272 C C . VAL A 1 277 ? -32.812 -41.578 39.836 1.00 26.08 277 VAL A C 1
ATOM 2274 O O . VAL A 1 277 ? -31.628 -41.839 40.001 1.00 26.08 277 VAL A O 1
ATOM 2277 N N . ASN A 1 278 ? -33.776 -42.478 40.027 1.00 29.98 278 ASN A N 1
ATOM 2278 C CA . ASN A 1 278 ? -33.516 -43.909 40.148 1.00 29.98 278 ASN A CA 1
ATOM 2279 C C . ASN A 1 278 ? -33.191 -44.452 38.752 1.00 29.98 278 ASN A C 1
ATOM 2281 O O . ASN A 1 278 ? -34.110 -44.595 37.948 1.00 29.98 278 ASN A O 1
ATOM 2285 N N . ASP A 1 279 ? -31.938 -44.818 38.489 1.00 26.41 279 ASP A N 1
ATOM 2286 C CA . ASP A 1 279 ? -31.644 -45.830 37.475 1.00 26.41 279 ASP A CA 1
ATOM 2287 C C . ASP A 1 279 ? -30.426 -46.676 37.877 1.00 26.41 279 ASP A C 1
ATOM 2289 O O . ASP A 1 279 ? -29.344 -46.174 38.171 1.00 26.41 279 ASP A O 1
ATOM 2293 N N . ALA A 1 280 ? -30.618 -47.990 37.938 1.00 31.16 280 ALA A N 1
ATOM 2294 C CA . ALA A 1 280 ? -29.728 -48.940 38.603 1.00 31.16 280 ALA A CA 1
ATOM 2295 C C . ALA A 1 280 ? -28.518 -49.379 37.755 1.00 31.16 280 ALA A C 1
ATOM 2297 O O . ALA A 1 280 ? -27.975 -50.458 37.994 1.00 31.16 280 ALA A O 1
ATOM 2298 N N . ARG A 1 281 ? -28.098 -48.614 36.736 1.00 29.88 281 ARG A N 1
ATOM 2299 C CA . ARG A 1 281 ? -27.064 -49.079 35.786 1.00 29.88 281 ARG A CA 1
ATOM 2300 C C . ARG A 1 281 ? -26.016 -48.066 35.315 1.00 29.88 281 ARG A C 1
ATOM 2302 O O . ARG A 1 281 ? -25.229 -48.417 34.441 1.00 29.88 281 ARG A O 1
ATOM 2309 N N . PHE A 1 282 ? -25.889 -46.895 35.934 1.00 26.72 282 PHE A N 1
ATOM 2310 C CA . PHE A 1 282 ? -24.723 -46.029 35.715 1.00 26.72 282 PHE A CA 1
ATOM 2311 C C . PHE A 1 282 ? -24.208 -45.460 37.041 1.00 26.72 282 PHE A C 1
ATOM 2313 O O . PHE A 1 282 ? -24.936 -44.794 37.764 1.00 26.72 282 PHE A O 1
ATOM 2320 N N . ASN A 1 283 ? -22.944 -45.753 37.358 1.00 27.67 283 ASN A N 1
ATOM 2321 C CA . ASN A 1 283 ? -22.238 -45.166 38.496 1.00 27.67 283 ASN A CA 1
ATOM 2322 C C . ASN A 1 283 ? -21.902 -43.693 38.191 1.00 27.67 283 ASN A C 1
ATOM 2324 O O . ASN A 1 283 ? -21.366 -43.389 37.125 1.00 27.67 283 ASN A O 1
ATOM 2328 N N . GLU A 1 284 ? -22.231 -42.803 39.129 1.00 29.33 284 GLU A N 1
ATOM 2329 C CA . GLU A 1 284 ? -22.138 -41.341 39.025 1.00 29.33 284 GLU A CA 1
ATOM 2330 C C . GLU A 1 284 ? -20.721 -40.774 39.238 1.00 29.33 284 GLU A C 1
ATOM 2332 O O . GLU A 1 284 ? -19.918 -41.303 40.005 1.00 29.33 284 GLU A O 1
ATOM 2337 N N . ALA A 1 285 ? -20.471 -39.609 38.632 1.00 26.72 285 ALA A N 1
ATOM 2338 C CA . ALA A 1 285 ? -19.529 -38.594 39.101 1.00 26.72 285 ALA A CA 1
ATOM 2339 C C . ALA A 1 285 ? -20.195 -37.212 38.945 1.00 26.72 285 ALA A C 1
ATOM 2341 O O . ALA A 1 285 ? -20.763 -36.934 37.890 1.00 26.72 285 ALA A O 1
ATOM 2342 N N . PHE A 1 286 ? -20.100 -36.343 39.958 1.00 24.48 286 PHE A N 1
ATOM 2343 C CA . PHE A 1 286 ? -20.580 -34.953 39.912 1.00 24.48 286 PHE A CA 1
ATOM 2344 C C . PHE A 1 286 ? -19.509 -33.971 40.409 1.00 24.48 286 PHE A C 1
ATOM 2346 O O . PHE A 1 286 ? -18.845 -34.225 41.414 1.00 24.48 286 PHE A O 1
ATOM 2353 N N . ILE A 1 287 ? -19.387 -32.830 39.721 1.00 29.84 287 ILE A N 1
ATOM 2354 C CA . ILE A 1 287 ? -18.711 -31.600 40.170 1.00 29.84 287 ILE A CA 1
ATOM 2355 C C . ILE A 1 287 ? -19.537 -30.409 39.655 1.00 29.84 287 ILE A C 1
ATOM 2357 O O . ILE A 1 287 ? -19.859 -30.384 38.470 1.00 29.84 287 ILE A O 1
ATOM 2361 N N . ASP A 1 288 ? -19.807 -29.415 40.509 1.00 25.42 288 ASP A N 1
ATOM 2362 C CA . ASP A 1 288 ? -20.310 -28.077 40.135 1.00 25.42 288 ASP A CA 1
ATOM 2363 C C . ASP A 1 288 ? -19.432 -27.004 40.818 1.00 25.42 288 ASP A C 1
ATOM 2365 O O . ASP A 1 288 ? -19.283 -26.992 42.038 1.00 25.42 288 ASP A O 1
ATOM 2369 N N . TRP A 1 289 ? -18.443 -26.470 40.103 1.00 29.06 289 TRP A N 1
ATOM 2370 C CA . TRP A 1 289 ? -18.343 -25.148 39.462 1.00 29.06 289 TRP A CA 1
ATOM 2371 C C . TRP A 1 289 ? -18.541 -23.895 40.336 1.00 29.06 289 TRP A C 1
ATOM 2373 O O . TRP A 1 289 ? -19.567 -23.228 40.338 1.00 29.06 289 TRP A O 1
ATOM 2383 N N . ALA A 1 290 ? -17.431 -23.442 40.922 1.00 26.69 290 ALA A N 1
ATOM 2384 C CA . ALA A 1 290 ? -17.147 -22.004 40.931 1.00 26.69 290 ALA A CA 1
ATOM 2385 C C . ALA A 1 290 ? -15.733 -21.626 40.442 1.00 26.69 290 ALA A C 1
ATOM 2387 O O . ALA A 1 290 ? -15.481 -20.440 40.278 1.00 26.69 290 ALA A O 1
ATOM 2388 N N . SER A 1 291 ? -14.816 -22.576 40.156 1.00 42.38 291 SER A N 1
ATOM 2389 C CA . SER A 1 291 ? -13.651 -22.366 39.241 1.00 42.38 291 SER A CA 1
ATOM 2390 C C . SER A 1 291 ? -12.591 -23.487 39.195 1.00 42.38 291 SER A C 1
ATOM 2392 O O . SER A 1 291 ? -11.737 -23.444 38.316 1.00 42.38 291 SER A O 1
ATOM 2394 N N . GLY A 1 292 ? -12.591 -24.495 40.074 1.00 35.94 292 GLY A N 1
ATOM 2395 C CA . GLY A 1 292 ? -11.471 -25.453 40.164 1.00 35.94 292 GLY A CA 1
ATOM 2396 C C . GLY A 1 292 ? -11.822 -26.890 39.778 1.00 35.94 292 GLY A C 1
ATOM 2397 O O . GLY A 1 292 ? -12.334 -27.636 40.606 1.00 35.94 292 GLY A O 1
ATOM 2398 N N . THR A 1 293 ? -11.520 -27.311 38.547 1.00 33.78 293 THR A N 1
ATOM 2399 C CA . THR A 1 293 ? -11.643 -28.716 38.115 1.00 33.78 293 THR A CA 1
ATOM 2400 C C . THR A 1 293 ? -10.592 -29.601 38.790 1.00 33.78 293 THR A C 1
ATOM 2402 O O . THR A 1 293 ? -9.416 -29.540 38.438 1.00 33.78 293 THR A O 1
ATOM 2405 N N . ILE A 1 294 ? -11.026 -30.461 39.713 1.00 39.00 294 ILE A N 1
ATOM 2406 C CA . ILE A 1 294 ? -10.231 -31.538 40.318 1.00 39.00 294 ILE A CA 1
ATOM 2407 C C . ILE A 1 294 ? -10.705 -32.862 39.705 1.00 39.00 294 ILE A C 1
ATOM 2409 O O . ILE A 1 294 ? -11.896 -33.149 39.705 1.00 39.00 294 ILE A O 1
ATOM 2413 N N . CYS A 1 295 ? -9.794 -33.679 39.175 1.00 36.56 295 CYS A N 1
ATOM 2414 C CA . CYS A 1 295 ? -10.101 -35.063 38.801 1.00 36.56 295 CYS A CA 1
ATOM 2415 C C . CYS A 1 295 ? -9.795 -35.972 39.993 1.00 36.56 295 CYS A C 1
ATOM 2417 O O . CYS A 1 295 ? -8.630 -36.129 40.350 1.00 36.56 295 CYS A O 1
ATOM 2419 N N . VAL A 1 296 ? -10.818 -36.591 40.584 1.00 36.97 296 VAL A N 1
ATOM 2420 C CA . VAL A 1 296 ? -10.641 -37.703 41.529 1.00 36.97 296 VAL A CA 1
ATOM 2421 C C . VAL A 1 296 ? -11.100 -38.972 40.822 1.00 36.97 296 VAL A C 1
ATOM 2423 O O . VAL A 1 296 ? -12.240 -39.052 40.374 1.00 36.97 296 VAL A O 1
ATOM 2426 N N . GLN A 1 297 ? -10.206 -39.947 40.670 1.00 35.97 297 GLN A N 1
ATOM 2427 C CA . GLN A 1 297 ? -10.534 -41.235 40.064 1.00 35.97 297 GLN A CA 1
ATOM 2428 C C . GLN A 1 297 ? -10.817 -42.244 41.183 1.00 35.97 297 GLN A C 1
ATOM 2430 O O . GLN A 1 297 ? -9.936 -42.535 41.987 1.00 35.97 297 GLN A O 1
ATOM 2435 N N . GLN A 1 298 ? -12.044 -42.763 41.246 1.00 34.69 298 GLN A N 1
ATOM 2436 C CA . GLN A 1 298 ? -12.451 -43.783 42.214 1.00 34.69 298 GLN A CA 1
ATOM 2437 C C . GLN A 1 298 ? -12.446 -45.158 41.535 1.00 34.69 298 GLN A C 1
ATOM 2439 O O . GLN A 1 298 ? -13.077 -45.340 40.494 1.00 34.69 298 GLN A O 1
ATOM 2444 N N . LYS A 1 299 ? -11.745 -46.139 42.114 1.00 32.59 299 LYS A N 1
ATOM 2445 C CA . LYS A 1 299 ? -11.817 -47.545 41.691 1.00 32.59 299 LYS A CA 1
ATOM 2446 C C . LYS A 1 299 ? -12.273 -48.380 42.883 1.00 32.59 299 LYS A C 1
ATOM 2448 O O . LYS A 1 299 ? -11.636 -48.349 43.927 1.00 32.59 299 LYS A O 1
ATOM 2453 N N . VAL A 1 300 ? -13.393 -49.084 42.736 1.00 31.27 300 VAL A N 1
ATOM 2454 C CA . VAL A 1 300 ? -13.994 -49.900 43.802 1.00 31.27 300 VAL A CA 1
ATOM 2455 C C . VAL A 1 300 ? -13.625 -51.365 43.581 1.00 31.27 300 VAL A C 1
ATOM 2457 O O . VAL A 1 300 ? -13.897 -51.903 42.510 1.00 31.27 300 VAL A O 1
ATOM 2460 N N . TYR A 1 301 ? -13.052 -52.012 44.597 1.00 29.33 301 TYR A N 1
ATOM 2461 C CA . TYR A 1 301 ? -12.986 -53.470 44.712 1.00 29.33 301 TYR A CA 1
ATOM 2462 C C . TYR A 1 301 ? -13.475 -53.889 46.106 1.00 29.33 301 TYR A C 1
ATOM 2464 O O . TYR A 1 301 ? -12.978 -53.395 47.108 1.00 29.33 301 TYR A O 1
ATOM 2472 N N . ASN A 1 302 ? -14.471 -54.780 46.141 1.00 35.12 302 ASN A N 1
ATOM 2473 C CA . ASN A 1 302 ? -14.945 -55.550 47.301 1.00 35.12 302 ASN A CA 1
ATOM 2474 C C . ASN A 1 302 ? -15.029 -54.825 48.663 1.00 35.12 302 ASN A C 1
ATOM 2476 O O . ASN A 1 302 ? -14.364 -55.201 49.620 1.00 35.12 302 ASN A O 1
ATOM 2480 N N . HIS A 1 303 ? -15.962 -53.874 48.765 1.00 37.12 303 HIS A N 1
ATOM 2481 C CA . HIS A 1 303 ? -16.624 -53.444 50.012 1.00 37.12 303 HIS A CA 1
ATOM 2482 C C . HIS A 1 303 ? -15.776 -52.900 51.183 1.00 37.12 303 HIS A C 1
ATOM 2484 O O . HIS A 1 303 ? -16.334 -52.662 52.254 1.00 37.12 303 HIS A O 1
ATOM 2490 N N . THR A 1 304 ? -14.505 -52.562 50.982 1.00 32.22 304 THR A N 1
ATOM 2491 C CA . THR A 1 304 ? -13.725 -51.732 51.918 1.00 32.22 304 THR A CA 1
ATOM 2492 C C . THR A 1 304 ? -13.261 -50.439 51.244 1.00 32.22 304 THR A C 1
ATOM 2494 O O . THR A 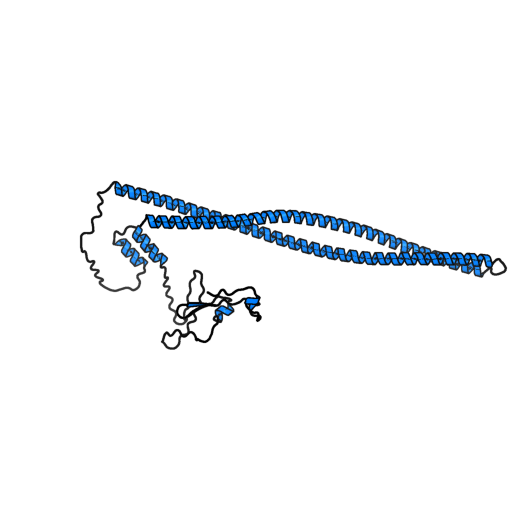1 304 ? -12.696 -50.443 50.153 1.00 32.22 304 THR A O 1
ATOM 2497 N N . LEU A 1 305 ? -13.550 -49.305 51.891 1.00 33.44 305 LEU A N 1
ATOM 2498 C CA . LEU A 1 305 ? -13.095 -47.970 51.492 1.00 33.44 305 LEU A CA 1
ATOM 2499 C C . LEU A 1 305 ? -11.632 -47.796 51.920 1.00 33.44 305 LEU A C 1
ATOM 2501 O O . LEU A 1 305 ? -11.360 -47.367 53.037 1.00 33.44 305 LEU A O 1
ATOM 2505 N N . GLU A 1 306 ? -10.697 -48.112 51.029 1.00 30.39 306 GLU A N 1
ATOM 2506 C CA . GLU A 1 306 ? -9.288 -47.746 51.185 1.00 30.39 306 GLU A CA 1
ATOM 2507 C C . GLU A 1 306 ? -8.866 -46.781 50.074 1.00 30.39 306 GLU A C 1
ATOM 2509 O O . GLU A 1 306 ? -9.041 -47.046 48.884 1.00 30.39 306 GLU A O 1
ATOM 2514 N N . TYR A 1 307 ? -8.298 -45.639 50.469 1.00 34.41 307 TYR A N 1
ATOM 2515 C CA . TYR A 1 307 ? -7.656 -44.701 49.553 1.00 34.41 307 TYR A CA 1
ATOM 2516 C C . TYR A 1 307 ? -6.244 -45.203 49.250 1.00 34.41 307 TYR A C 1
ATOM 2518 O O . TYR A 1 307 ? -5.289 -44.810 49.913 1.00 34.41 307 TYR A O 1
ATOM 2526 N N . THR A 1 308 ? -6.084 -46.074 48.259 1.00 31.17 308 THR A N 1
ATOM 2527 C CA . THR A 1 308 ? -4.755 -46.427 47.745 1.00 31.17 308 THR A CA 1
ATOM 2528 C C . THR A 1 308 ? -4.431 -45.564 46.532 1.00 31.17 308 THR A C 1
ATOM 2530 O O . THR A 1 308 ? -4.813 -45.850 45.399 1.00 31.17 308 THR A O 1
ATOM 2533 N N . VAL A 1 309 ? -3.707 -44.471 46.777 1.00 37.66 309 VAL A N 1
ATOM 2534 C CA . VAL A 1 309 ? -2.881 -43.850 45.736 1.00 37.66 309 VAL A CA 1
ATOM 2535 C C . VAL A 1 309 ? -1.673 -44.777 45.568 1.00 37.66 309 VAL A C 1
ATOM 2537 O O . VAL A 1 309 ? -1.012 -45.037 46.573 1.00 37.66 309 VAL A O 1
ATOM 2540 N N . PRO A 1 310 ? -1.373 -45.317 44.371 1.00 39.31 310 PRO A N 1
ATOM 2541 C CA . PRO A 1 310 ? -0.128 -46.046 44.163 1.00 39.31 310 PRO A CA 1
ATOM 2542 C C . PRO A 1 310 ? 1.023 -45.114 44.547 1.00 39.31 310 PRO A C 1
ATOM 2544 O O . PRO A 1 310 ? 1.161 -44.050 43.942 1.00 39.31 310 PRO A O 1
ATOM 2547 N N . GLU A 1 311 ? 1.811 -45.476 45.559 1.00 44.44 311 GLU A N 1
ATOM 2548 C CA . GLU A 1 311 ? 2.837 -44.587 46.127 1.00 44.44 311 GLU A CA 1
ATOM 2549 C C . GLU A 1 311 ? 3.950 -44.222 45.128 1.00 44.44 311 GLU A C 1
ATOM 2551 O O . GLU A 1 311 ? 4.712 -43.284 45.365 1.00 44.44 311 GLU A O 1
ATOM 2556 N N . ASP A 1 312 ? 3.970 -44.885 43.968 1.00 40.28 312 ASP A N 1
ATOM 2557 C CA . ASP A 1 312 ? 5.144 -44.960 43.103 1.00 40.28 312 ASP A CA 1
ATOM 2558 C C . ASP A 1 312 ? 4.971 -44.258 41.744 1.00 40.28 312 ASP A C 1
ATOM 2560 O O . ASP A 1 312 ? 5.830 -44.388 40.871 1.00 40.28 312 ASP A O 1
ATOM 2564 N N . ARG A 1 313 ? 3.871 -43.526 41.500 1.00 45.41 313 ARG A N 1
ATOM 2565 C CA . ARG A 1 313 ? 3.679 -42.815 40.218 1.00 45.41 313 ARG A CA 1
ATOM 2566 C C . ARG A 1 313 ? 3.340 -41.342 40.398 1.00 45.41 313 ARG A C 1
ATOM 2568 O O . ARG A 1 313 ? 2.180 -40.954 40.486 1.00 45.41 313 ARG A O 1
ATOM 2575 N N . PHE A 1 314 ? 4.380 -40.515 40.348 1.00 47.56 314 PHE A N 1
ATOM 2576 C CA . PHE A 1 314 ? 4.250 -39.084 40.095 1.00 47.56 314 PHE A CA 1
ATOM 2577 C C . PHE A 1 314 ? 3.735 -38.856 38.668 1.00 47.56 314 PHE A C 1
ATOM 2579 O O . PHE A 1 314 ? 4.371 -39.268 37.698 1.00 47.56 314 PHE A O 1
ATOM 2586 N N . GLY A 1 315 ? 2.585 -38.198 38.524 1.00 53.59 315 GLY A N 1
ATOM 2587 C CA . GLY A 1 315 ? 2.068 -37.812 37.214 1.00 53.59 315 GLY A CA 1
ATOM 2588 C C . GLY A 1 315 ? 0.621 -37.335 37.243 1.00 53.59 315 GLY A C 1
ATOM 2589 O O . GLY A 1 315 ? -0.181 -37.760 38.075 1.00 53.59 315 GLY A O 1
ATOM 2590 N N . ALA A 1 316 ? 0.278 -36.443 36.313 1.00 58.72 316 ALA A N 1
ATOM 2591 C CA . ALA A 1 316 ? -1.113 -36.101 36.041 1.00 58.72 316 ALA A CA 1
ATOM 2592 C C . ALA A 1 316 ? -1.846 -37.344 35.512 1.00 58.72 316 ALA A C 1
ATOM 2594 O O . ALA A 1 316 ? -1.280 -38.114 34.734 1.00 58.72 316 ALA A O 1
ATOM 2595 N N . CYS A 1 317 ? -3.107 -37.541 35.911 1.00 68.81 317 CYS A N 1
ATOM 2596 C CA . CYS A 1 317 ? -3.899 -38.632 35.344 1.00 68.81 317 CYS A CA 1
ATOM 2597 C C . CYS A 1 317 ? -4.037 -38.456 33.821 1.00 68.81 317 CYS A C 1
ATOM 2599 O O . CYS A 1 317 ? -4.022 -37.333 33.308 1.00 68.81 317 CYS A O 1
ATOM 2601 N N . GLU A 1 318 ? -4.188 -39.564 33.097 1.00 55.88 318 GLU A N 1
ATOM 2602 C CA . GLU A 1 318 ? -4.210 -39.587 31.629 1.00 55.88 318 GLU A CA 1
ATOM 2603 C C . GLU A 1 318 ? -5.253 -38.619 31.037 1.00 55.88 318 GLU A C 1
ATOM 2605 O O . GLU A 1 318 ? -4.974 -37.909 30.070 1.00 55.88 318 GLU A O 1
ATOM 2610 N N . SER A 1 319 ? -6.413 -38.484 31.692 1.00 58.69 319 SER A N 1
ATOM 2611 C CA . SER A 1 319 ? -7.444 -37.505 31.323 1.00 58.69 319 SER A CA 1
ATOM 2612 C C . SER A 1 319 ? -6.983 -36.050 31.460 1.00 58.69 319 SER A C 1
ATOM 2614 O O . SER A 1 319 ? -7.261 -35.239 30.578 1.00 58.69 319 SER A O 1
ATOM 2616 N N . CYS A 1 320 ? -6.259 -35.693 32.526 1.00 64.50 320 CYS A N 1
ATOM 2617 C CA . CYS A 1 320 ? -5.722 -34.339 32.702 1.00 64.50 320 CYS A CA 1
ATOM 2618 C C . CYS A 1 320 ? -4.648 -34.018 31.654 1.00 64.50 320 CYS A C 1
ATOM 2620 O O . CYS A 1 320 ? -4.646 -32.918 31.103 1.00 64.50 320 CYS A O 1
ATOM 2622 N N . VAL A 1 321 ? -3.783 -34.983 31.323 1.00 60.09 321 VAL A N 1
ATOM 2623 C CA . VAL A 1 321 ? -2.742 -34.821 30.292 1.00 60.09 321 VAL A CA 1
ATOM 2624 C C . VAL A 1 321 ? -3.356 -34.649 28.905 1.00 60.09 321 VAL A C 1
ATOM 2626 O O . VAL A 1 321 ? -2.956 -33.752 28.162 1.00 60.09 321 VAL A O 1
ATOM 2629 N N . ARG A 1 322 ? -4.350 -35.475 28.563 1.00 59.28 322 ARG A N 1
ATOM 2630 C CA . ARG A 1 322 ? -5.021 -35.436 27.258 1.00 59.28 322 ARG A CA 1
ATOM 2631 C C . ARG A 1 322 ? -5.823 -34.153 27.046 1.00 59.28 322 ARG A C 1
ATOM 2633 O O . ARG A 1 322 ? -5.935 -33.690 25.919 1.00 59.28 322 ARG A O 1
ATOM 2640 N N . LEU A 1 323 ? -6.368 -33.578 28.117 1.00 64.19 323 LEU A N 1
ATOM 2641 C CA . LEU A 1 323 ? -7.193 -32.370 28.055 1.00 64.19 323 LEU A CA 1
ATOM 2642 C C . LEU A 1 323 ? -6.420 -31.075 28.349 1.00 64.19 323 LEU A C 1
ATOM 2644 O O . LEU A 1 323 ? -7.038 -30.013 28.377 1.00 64.19 323 LEU A O 1
ATOM 2648 N N . GLY A 1 324 ? -5.107 -31.144 28.603 1.00 69.69 324 GLY A N 1
ATOM 2649 C CA . GLY A 1 324 ? -4.302 -29.970 28.959 1.00 69.69 324 GLY A CA 1
ATOM 2650 C C . GLY A 1 324 ? -4.748 -29.301 30.265 1.00 69.69 324 GLY A C 1
ATOM 2651 O O . GLY A 1 324 ? -4.671 -28.083 30.393 1.00 69.69 324 GLY A O 1
ATOM 2652 N N . ARG A 1 325 ? -5.253 -30.079 31.232 1.00 71.44 325 ARG A N 1
ATOM 2653 C CA . ARG A 1 325 ? -5.813 -29.571 32.494 1.00 71.44 325 ARG A CA 1
ATOM 2654 C C . ARG A 1 325 ? -4.873 -29.778 33.674 1.00 71.44 325 ARG A C 1
ATOM 2656 O O . ARG A 1 325 ? -4.212 -30.807 33.784 1.00 71.44 325 ARG A O 1
ATOM 2663 N N . ILE A 1 326 ? -4.893 -28.820 34.596 1.00 60.38 326 ILE A N 1
ATOM 2664 C CA . ILE A 1 326 ? -4.179 -28.897 35.873 1.00 60.38 326 ILE A CA 1
ATOM 2665 C C . ILE A 1 326 ? -4.759 -30.048 36.706 1.00 60.38 326 ILE A C 1
ATOM 2667 O O . ILE A 1 326 ? -5.977 -30.188 36.825 1.00 60.38 326 ILE A O 1
ATOM 2671 N N . CYS A 1 327 ? -3.889 -30.881 37.271 1.00 68.94 327 CYS A N 1
ATOM 2672 C CA . CYS A 1 327 ? -4.255 -31.982 38.156 1.00 68.94 327 CYS A CA 1
ATOM 2673 C C . CYS A 1 327 ? -3.796 -31.651 39.577 1.00 68.94 327 CYS A C 1
ATOM 2675 O O . CYS A 1 327 ? -2.626 -31.348 39.785 1.00 68.94 327 CYS A O 1
ATOM 2677 N N . ILE A 1 328 ? -4.704 -31.696 40.552 1.00 66.88 328 ILE A N 1
ATOM 2678 C CA . ILE A 1 328 ? -4.379 -31.459 41.963 1.00 66.88 328 ILE A CA 1
ATOM 2679 C C . ILE A 1 328 ? -4.542 -32.779 42.714 1.00 66.88 328 ILE A C 1
ATOM 2681 O O . ILE A 1 328 ? -5.617 -33.375 42.677 1.00 66.88 328 ILE A O 1
ATOM 2685 N N . GLN A 1 329 ? -3.488 -33.229 43.391 1.00 73.75 329 GLN A N 1
ATOM 2686 C CA . GLN A 1 329 ? -3.484 -34.444 44.208 1.00 73.75 329 GLN A CA 1
ATOM 2687 C C . GLN A 1 329 ? -3.223 -34.087 45.673 1.00 73.75 329 GLN A C 1
ATOM 2689 O O . GLN A 1 329 ? -2.301 -33.333 45.973 1.00 73.75 329 GLN A O 1
ATOM 2694 N N . LYS A 1 330 ? -4.028 -34.622 46.596 1.00 66.19 330 LYS A N 1
ATOM 2695 C CA . LYS A 1 330 ? -3.834 -34.449 48.044 1.00 66.19 330 LYS A CA 1
ATOM 2696 C C . LYS A 1 330 ? -3.047 -35.636 48.603 1.00 66.19 330 LYS A C 1
ATOM 2698 O O . LYS A 1 330 ? -3.464 -36.774 48.395 1.00 66.19 330 LYS A O 1
ATOM 2703 N N . ARG A 1 331 ? -1.959 -35.385 49.341 1.00 58.53 331 ARG A N 1
ATOM 2704 C CA . ARG A 1 331 ? -1.190 -36.423 50.050 1.00 58.53 331 ARG A CA 1
ATOM 2705 C C . ARG A 1 331 ? -0.886 -35.955 51.472 1.00 58.53 331 ARG A C 1
ATOM 2707 O O . ARG A 1 331 ? -0.145 -34.998 51.666 1.00 58.53 331 ARG A O 1
ATOM 2714 N N . GLY A 1 332 ? -1.479 -36.620 52.463 1.00 75.69 332 GLY A N 1
ATOM 2715 C CA . GLY A 1 332 ? -1.420 -36.157 53.853 1.00 75.69 332 GLY A CA 1
ATOM 2716 C C . GLY A 1 332 ? -1.960 -34.728 53.985 1.00 75.69 332 GLY A C 1
ATOM 2717 O O . GLY A 1 332 ? -3.099 -34.457 53.588 1.00 75.69 332 GLY A O 1
ATOM 2718 N N . ASP A 1 333 ? -1.113 -33.825 54.483 1.00 68.81 333 ASP A N 1
ATOM 2719 C CA . ASP A 1 333 ? -1.462 -32.431 54.786 1.00 68.81 333 ASP A CA 1
ATOM 2720 C C . ASP A 1 333 ? -1.121 -31.428 53.668 1.00 68.81 333 ASP A C 1
ATOM 2722 O O . ASP A 1 333 ? -1.358 -30.231 53.829 1.00 68.81 333 ASP A O 1
ATOM 2726 N N . TYR A 1 334 ? -0.600 -31.877 52.520 1.00 50.75 334 TYR A N 1
ATOM 2727 C CA . TYR A 1 334 ? -0.254 -30.994 51.400 1.00 50.75 334 TYR A CA 1
ATOM 2728 C C . TYR A 1 334 ? -0.938 -31.382 50.080 1.00 50.75 334 TYR A C 1
ATOM 2730 O O . TYR A 1 334 ? -1.404 -32.508 49.875 1.00 50.75 334 TYR A O 1
ATOM 2738 N N . TYR A 1 335 ? -1.004 -30.403 49.173 1.00 63.97 335 TYR A N 1
ATOM 2739 C CA . TYR A 1 335 ? -1.532 -30.546 47.818 1.00 63.97 335 TYR A CA 1
ATOM 2740 C C . TYR A 1 335 ? -0.391 -30.425 46.807 1.00 63.97 335 TYR A C 1
ATOM 2742 O O . TYR A 1 335 ? 0.348 -29.444 46.815 1.00 63.97 335 TYR A O 1
ATOM 2750 N N . ALA A 1 336 ? -0.271 -31.401 45.914 1.00 56.34 336 ALA A N 1
ATOM 2751 C CA . ALA A 1 336 ? 0.601 -31.339 44.751 1.00 56.34 336 ALA A CA 1
ATOM 2752 C C . ALA A 1 336 ? -0.208 -30.855 43.541 1.00 56.34 336 ALA A C 1
ATOM 2754 O O . ALA A 1 336 ? -1.248 -31.431 43.215 1.00 56.34 336 ALA A O 1
ATOM 2755 N N . VAL A 1 337 ? 0.266 -29.801 42.873 1.00 62.75 337 VAL A N 1
ATOM 2756 C CA . VAL A 1 337 ? -0.347 -29.257 41.654 1.00 62.75 337 VAL A CA 1
ATOM 2757 C C . VAL A 1 337 ? 0.524 -29.639 40.462 1.00 62.75 337 VAL A C 1
ATOM 2759 O O . VAL A 1 337 ? 1.660 -29.190 40.344 1.00 62.75 337 VAL A O 1
ATOM 2762 N N . VAL A 1 338 ? -0.008 -30.467 39.570 1.00 66.19 338 VAL A N 1
ATOM 2763 C CA . VAL A 1 338 ? 0.663 -30.912 38.347 1.00 66.19 338 VAL A CA 1
ATOM 2764 C C . VAL A 1 338 ? 0.068 -30.156 37.164 1.00 66.19 338 VAL A C 1
ATOM 2766 O O . VAL A 1 338 ? -1.101 -30.341 36.817 1.00 66.19 338 VAL A O 1
ATOM 2769 N N . VAL A 1 339 ? 0.871 -29.296 36.538 1.00 66.06 339 VAL A N 1
ATOM 2770 C CA . VAL A 1 339 ? 0.472 -28.514 35.361 1.00 66.06 339 VAL A CA 1
ATOM 2771 C C . VAL A 1 339 ? 0.999 -29.212 34.103 1.00 66.06 339 VAL A C 1
ATOM 2773 O O . VAL A 1 339 ? 2.210 -29.406 33.989 1.00 66.06 339 VAL A O 1
ATOM 2776 N N . PRO A 1 340 ? 0.137 -29.618 33.154 1.00 57.28 340 PRO A N 1
ATOM 2777 C CA . PRO A 1 340 ? 0.607 -30.208 31.910 1.00 57.28 340 PRO A CA 1
ATOM 2778 C C . PRO A 1 340 ? 1.328 -29.146 31.079 1.00 57.28 340 PRO A C 1
ATOM 2780 O O . PRO A 1 340 ? 0.776 -28.091 30.772 1.00 57.28 340 PRO A O 1
ATOM 2783 N N . LEU A 1 341 ? 2.572 -29.440 30.705 1.00 60.28 341 LEU A N 1
ATOM 2784 C CA . LEU A 1 341 ? 3.356 -28.574 29.835 1.00 60.28 341 LEU A CA 1
ATOM 2785 C C . LEU A 1 341 ? 2.754 -28.560 28.412 1.00 60.28 341 LEU A C 1
ATOM 2787 O O . LEU A 1 341 ? 2.356 -29.625 27.908 1.00 60.28 341 LEU A O 1
ATOM 2791 N N . PRO A 1 342 ? 2.703 -27.384 27.751 1.00 59.69 342 PRO A N 1
ATOM 2792 C CA . PRO A 1 342 ? 2.363 -27.259 26.338 1.00 59.69 342 PRO A CA 1
ATOM 2793 C C . PRO A 1 342 ? 3.145 -28.247 25.472 1.00 59.69 342 PRO A C 1
ATOM 2795 O O . PRO A 1 342 ? 4.294 -28.573 25.763 1.00 59.69 342 PRO A O 1
ATOM 2798 N N . GLU A 1 343 ? 2.539 -28.700 24.378 1.00 54.34 343 GLU A N 1
ATOM 2799 C CA . GLU A 1 343 ? 3.121 -29.709 23.483 1.00 54.34 343 GLU A CA 1
ATOM 2800 C C . GLU A 1 343 ? 4.501 -29.296 22.936 1.00 54.34 343 GLU A C 1
ATOM 2802 O O . GLU A 1 343 ? 5.405 -30.124 22.850 1.00 54.34 343 GLU A O 1
ATOM 2807 N N . ALA A 1 344 ? 4.713 -27.991 22.726 1.00 51.81 344 ALA A N 1
ATOM 2808 C CA . ALA A 1 344 ? 5.995 -27.399 22.339 1.00 51.81 344 ALA A CA 1
ATOM 2809 C C . ALA A 1 344 ? 7.131 -27.585 23.369 1.00 51.81 344 ALA A C 1
ATOM 2811 O O . ALA A 1 344 ? 8.300 -27.469 23.014 1.00 51.81 344 ALA A O 1
ATOM 2812 N N . LEU A 1 345 ? 6.809 -27.876 24.634 1.00 50.03 345 LEU A N 1
ATOM 2813 C CA . LEU A 1 345 ? 7.777 -28.086 25.717 1.00 50.03 345 LEU A CA 1
ATOM 2814 C C . LEU A 1 345 ? 8.057 -29.572 25.989 1.00 50.03 345 LEU A C 1
ATOM 2816 O O . LEU A 1 345 ? 8.935 -29.898 26.782 1.00 50.03 345 LEU A O 1
ATOM 2820 N N . ARG A 1 346 ? 7.353 -30.490 25.311 1.00 57.19 346 ARG A N 1
ATOM 2821 C CA . ARG A 1 346 ? 7.583 -31.943 25.422 1.00 57.19 346 ARG A CA 1
ATOM 2822 C C . ARG A 1 346 ? 8.810 -32.418 24.635 1.00 57.19 346 ARG A C 1
ATOM 2824 O O . ARG A 1 346 ? 9.178 -33.583 24.732 1.00 57.19 346 ARG A O 1
ATOM 2831 N N . SER A 1 347 ? 9.470 -31.532 23.886 1.00 50.59 347 SER A N 1
ATOM 2832 C CA . SER A 1 347 ? 10.590 -31.849 22.988 1.00 50.59 347 SER A CA 1
ATOM 2833 C C . SER A 1 347 ? 11.955 -32.013 23.686 1.00 50.59 347 SER A C 1
ATOM 2835 O O . SER A 1 347 ? 12.986 -31.723 23.083 1.00 50.59 347 SER A O 1
ATOM 2837 N N . GLY A 1 348 ? 11.991 -32.440 24.952 1.00 44.16 348 GLY A N 1
ATOM 2838 C CA . GLY A 1 348 ? 13.238 -32.798 25.646 1.00 44.16 348 GLY A CA 1
ATOM 2839 C C . GLY A 1 348 ? 14.139 -31.638 26.093 1.00 44.16 348 GLY A C 1
ATOM 2840 O O . GLY A 1 348 ? 15.307 -31.879 26.387 1.00 44.16 348 GLY A O 1
ATOM 2841 N N . LYS A 1 349 ? 13.632 -30.400 26.165 1.00 46.94 349 LYS A N 1
ATOM 2842 C CA . LYS A 1 349 ? 14.383 -29.250 26.708 1.00 46.94 349 LYS A CA 1
ATOM 2843 C C . LYS A 1 349 ? 14.157 -29.082 28.210 1.00 46.94 349 LYS A C 1
ATOM 2845 O O . LYS A 1 349 ? 13.072 -29.381 28.711 1.00 46.94 349 LYS A O 1
ATOM 2850 N N . ARG A 1 350 ? 15.174 -28.603 28.934 1.00 45.28 350 ARG A N 1
ATOM 2851 C CA . ARG A 1 350 ? 15.079 -28.347 30.383 1.00 45.28 350 ARG A CA 1
ATOM 2852 C C . ARG A 1 350 ? 14.228 -27.100 30.646 1.00 45.28 350 ARG A C 1
ATOM 2854 O O . ARG A 1 350 ? 14.305 -26.129 29.904 1.00 45.28 350 ARG A O 1
ATOM 2861 N N . VAL A 1 351 ? 13.423 -27.113 31.713 1.00 44.03 351 VAL A N 1
ATOM 2862 C CA . VAL A 1 351 ? 12.489 -26.019 32.075 1.00 44.03 351 VAL A CA 1
ATOM 2863 C C . VAL A 1 351 ? 13.211 -24.675 32.267 1.00 44.03 351 VAL A C 1
ATOM 2865 O O . VAL A 1 351 ? 12.679 -23.624 31.911 1.00 44.03 351 VAL A O 1
ATOM 2868 N N . GLU A 1 352 ? 14.455 -24.725 32.742 1.00 47.88 352 GLU A N 1
ATOM 2869 C CA . GLU A 1 352 ? 15.342 -23.572 32.943 1.00 47.88 352 GLU A CA 1
ATOM 2870 C C . GLU A 1 352 ? 15.721 -22.881 31.619 1.00 47.88 352 GLU A C 1
ATOM 2872 O O . GLU A 1 352 ? 15.826 -21.658 31.556 1.00 47.88 352 GLU A O 1
ATOM 2877 N N . GLU A 1 353 ? 15.855 -23.644 30.528 1.00 43.16 353 GLU A N 1
ATOM 2878 C CA . GLU A 1 353 ? 16.219 -23.133 29.194 1.00 43.16 353 GLU A CA 1
ATOM 2879 C C . GLU A 1 353 ? 15.090 -22.320 28.542 1.00 43.16 353 GLU A C 1
ATOM 2881 O O . GLU A 1 353 ? 15.290 -21.668 27.518 1.00 43.16 353 GLU A O 1
ATOM 2886 N N . LEU A 1 354 ? 13.895 -22.358 29.130 1.00 42.81 354 LEU A N 1
ATOM 2887 C CA . LEU A 1 354 ? 12.686 -21.703 28.635 1.00 42.81 354 LEU A CA 1
ATOM 2888 C C . LEU A 1 354 ? 12.344 -20.434 29.430 1.00 42.81 354 LEU A C 1
ATOM 2890 O O . LEU A 1 354 ? 11.308 -19.821 29.185 1.00 42.81 354 LEU A O 1
ATOM 2894 N N . GLY A 1 355 ? 13.208 -20.029 30.369 1.00 36.03 355 GLY A N 1
ATOM 2895 C CA . GLY A 1 355 ? 13.058 -18.792 31.140 1.00 36.03 355 GLY A CA 1
ATOM 2896 C C . GLY A 1 355 ? 12.090 -18.880 32.323 1.00 36.03 355 GLY A C 1
ATOM 2897 O O . GLY A 1 355 ? 11.741 -17.849 32.897 1.00 36.03 355 GLY A O 1
ATOM 2898 N N . TYR A 1 356 ? 11.666 -20.086 32.708 1.00 37.22 356 TYR A N 1
ATOM 2899 C CA . TYR A 1 356 ? 10.846 -20.311 33.897 1.00 37.22 356 TYR A CA 1
ATOM 2900 C C . TYR A 1 356 ? 11.737 -20.697 35.082 1.00 37.22 356 TYR A C 1
ATOM 2902 O O . TYR A 1 356 ? 12.521 -21.638 34.997 1.00 37.22 356 TYR A O 1
ATOM 2910 N N . TRP A 1 357 ? 11.594 -19.982 36.198 1.00 36.50 357 TRP A N 1
ATOM 2911 C CA . TRP A 1 357 ? 12.328 -20.244 37.436 1.00 36.50 357 TRP A CA 1
ATOM 2912 C C . TRP A 1 357 ? 11.392 -20.889 38.455 1.00 36.50 357 TRP A C 1
ATOM 2914 O O . TRP A 1 357 ? 10.298 -20.377 38.705 1.00 36.50 357 TRP A O 1
ATOM 2924 N N . VAL A 1 358 ? 11.819 -22.002 39.051 1.00 36.66 358 VAL A N 1
ATOM 2925 C CA . VAL A 1 358 ? 11.148 -22.587 40.216 1.00 36.66 358 VAL A CA 1
ATOM 2926 C C . VAL A 1 358 ? 11.607 -21.800 41.440 1.00 36.66 358 VAL A C 1
ATOM 2928 O O . VAL A 1 358 ? 12.803 -21.617 41.653 1.00 36.66 358 VAL A O 1
ATOM 2931 N N . ARG A 1 359 ? 10.656 -21.267 42.206 1.00 30.31 359 ARG A N 1
ATOM 2932 C CA . ARG A 1 359 ? 10.942 -20.566 43.457 1.00 30.31 359 ARG A CA 1
ATOM 2933 C C . ARG A 1 359 ? 10.788 -21.570 44.591 1.00 30.31 359 ARG A C 1
ATOM 2935 O O . ARG A 1 359 ? 9.665 -21.986 44.865 1.00 30.31 359 ARG A O 1
ATOM 2942 N N . ASP A 1 360 ? 11.898 -21.951 45.208 1.00 32.09 360 ASP A N 1
ATOM 2943 C CA . ASP A 1 360 ? 11.872 -22.775 46.415 1.00 32.09 360 ASP A CA 1
ATOM 2944 C C . ASP A 1 360 ? 11.259 -21.969 47.571 1.00 32.09 360 ASP A C 1
ATOM 2946 O O . ASP A 1 360 ? 11.573 -20.786 47.754 1.00 32.09 360 ASP A O 1
ATOM 2950 N N . HIS A 1 361 ? 10.352 -22.608 48.312 1.00 33.88 361 HIS A N 1
ATOM 2951 C CA . HIS A 1 361 ? 9.755 -22.093 49.542 1.00 33.88 361 HIS A CA 1
ATOM 2952 C C . HIS A 1 361 ? 10.190 -22.927 50.736 1.00 33.88 361 HIS A C 1
ATOM 2954 O O . HIS A 1 361 ? 10.161 -24.173 50.613 1.00 33.88 361 HIS A O 1
#

Secondary structure (DSSP, 8-state):
-HHHHHHHHHHHHHHHHHHHHHHHHHHHHHHHHHHHHHHHHHHHHHHHHHHHHHHHHHHHHHHHHHHHHHHHHHHHHHHHHHHHHHHHHHHHHHHHHTT--SSS-HHHHHHHHHHHHHHHHHHHHHHHHHHHHHHHHHHHHHHHHHHHHHHHHHHHHHHHHHHHHHHHHHHHHHHHHHHHHHHHHHHHHHHHHHHHHHHHHHHHHHHHHHHHH-TT-----------------S---S---HHHHHHHHHTTS---HHHHHHHHHHHHHT---------TT--------SS----------TT-------TT--S--HHHHHTT--EEEEETTEEEEEPPPPGGG-SS--GGGGT------

pLDDT: mean 70.55, std 22.73, range [24.48, 96.62]